Protein AF-A0A2P7NTA7-F1 (afdb_monomer)

pLDDT: mean 76.24, std 18.63, range [22.61, 98.38]

Solvent-accessible surface area (backbone atoms only — not comparable to full-atom values): 16512 Å² total; per-residue (Å²): 135,85,83,82,80,75,87,69,67,79,64,64,75,70,68,76,77,60,83,81,77,83,72,89,70,83,80,70,87,82,67,81,84,68,83,74,50,75,67,55,52,51,50,52,51,50,35,52,49,40,44,52,26,49,51,24,47,47,52,17,47,53,25,50,76,74,70,34,62,68,61,15,48,53,25,40,53,55,20,52,52,44,48,52,50,53,60,68,70,35,58,72,46,74,50,75,46,76,52,72,61,92,94,46,75,47,79,46,77,47,76,47,63,57,49,67,46,47,68,39,81,46,75,49,57,65,76,81,42,51,71,59,52,52,51,40,46,75,71,68,51,78,85,85,72,41,67,59,34,34,37,38,33,25,34,38,49,65,55,38,49,54,20,50,55,49,20,50,54,24,49,76,72,67,36,54,71,56,17,44,51,29,56,58,48,38,57,54,67,39,48,76,48,78,38,76,55,79,52,64,55,55,42,38,36,48,24,49,52,49,24,50,52,27,48,77,71,68,36,50,69,50,20,42,35,13,47,54,51,35,48,52,52,51,54,52,50,73,74,41,95,53,50,71,61,55,65,68,60,52,53,50,52,49,54,54,50,54,54,47,51,62,51,53,77,67,72,61,78,84,48,55,67,67,50,52,58,50,47,54,51,51,35,54,57,43,66,66,40,46,128

Foldseek 3Di:
DDDPPDLPLPPVLVPLQDPDDDDPPVPPDDDDPDPDDPVRVLLVVLLVLLQLLSVLLNQLLVCLVVPNLVSSLVSLVVSLVSLVVSQVSWDKDWDWDWDDDDPDIDIDIDIDTDQKHWNDFDKDAPVVCVVVVVVCVVVVNDDDAGFIWGKTKIWGSVLSNVLSVQLNVCSVVVVSVSSSVSSSCRRSRIDIDIHQDPPLLCRQLVLLVSLLVCVVVLVLVHNLRSLVSNLVSLVVVLVPPFAQDDNVLSVVVNVVSVVVSVVSVVSDNVCNPVSNVVSVVNSVSSVSGDD

InterPro domains:
  IPR021236 Uncharacterised protein family YfdX [PF10938] (54-234)

Mean predicted aligned error: 13.08 Å

Secondary structure (DSSP, 8-state):
--------TTSGGGTTTS-------TTSTTS--PPPPHHHHHHHHHHHHHHHHHHHHHHHHHHHHTT-HHHHHHHHHHHHHHHHHHHHHS-EEEEEEEEEETTEEEEEEEEEE--EEEEEEEEE-GGGGHHHHHHHHHTTPPP-----EEEEEEEEHHHHHHHHHHHHHHHHTT-HHHHHHHHHGGGGG-EEEEEE---HHHHHHHHHHHHHHHHHTT-HHHHHHHHHHHHHHHHHHHHTT-TT--HHHHHHHHHHHHHHHHHHTT--GGGHHHHHHHHHHHHHHHHT---

Radius of gyration: 23.99 Å; Cα contacts (8 Å, |Δi|>4): 325; chains: 1; bounding box: 73×50×59 Å

Organism: NCBI:txid2116706

Sequence (291 aa):
MSKSIFTYGYFLTAFFVLPSIAFATDASKNQPTKEKTPIELQREQTLQLTHKMMGHINLAQFALDIKLPDEASGYIKKAQAIQTELMTQSPELKINSSFKYGKVTYDGSQTIKERYVPVMDDILLISDYETIFKHSKEMGIKETDAGLVHINVMVDLAAVKTSLDNALQDISKKEYSQAQSALAAIFKSAIIDETEIDDPILAISGNLALAKAFLSERQYDKARFTLEYVQKRLSDAKNTSLSGVDQASVDKLSTDLDNLQAELKKEDPTLTQRISDQFDHWKKAVKGWTS

Nearest PDB structures (foldseek):
  6a09-assembly1_A  TM=6.043E-01  e=6.350E-04  Salmonella enterica subsp. enterica
  6uxt-assembly1_A  TM=5.923E-01  e=3.568E-04  Shigella flexneri 2a str. 2457T
  3dza-assembly1_C  TM=5.662E-01  e=4.324E-04  Klebsiella pneumoniae subsp. pneumoniae MGH 78578
  8ugj-assembly1_4C  TM=4.237E-01  e=1.677E+00  Sus scrofa
  1ocr-assembly1_C  TM=4.383E-01  e=3.133E+00  Bos taurus

Structure (mmCIF, N/CA/C/O backbone):
data_AF-A0A2P7NTA7-F1
#
_entry.id   AF-A0A2P7NTA7-F1
#
loop_
_atom_site.group_PDB
_atom_site.id
_atom_site.type_symbol
_atom_site.label_atom_id
_atom_site.label_alt_id
_atom_site.label_comp_id
_atom_site.label_asym_id
_atom_site.label_entity_id
_atom_site.label_seq_id
_atom_site.pdbx_PDB_ins_code
_atom_site.Cartn_x
_atom_site.Cartn_y
_atom_site.Cartn_z
_atom_site.occupancy
_atom_site.B_iso_or_equiv
_atom_site.auth_seq_id
_atom_site.auth_comp_id
_atom_site.auth_asym_id
_atom_site.auth_atom_id
_atom_site.pdbx_PDB_model_num
ATOM 1 N N . MET A 1 1 ? -11.414 -10.999 -23.700 1.00 27.52 1 MET A N 1
ATOM 2 C CA . MET A 1 1 ? -10.246 -10.835 -22.809 1.00 27.52 1 MET A CA 1
ATOM 3 C C . MET A 1 1 ? -10.755 -10.787 -21.382 1.00 27.52 1 MET A C 1
ATOM 5 O O . MET A 1 1 ? -11.491 -9.869 -21.041 1.00 27.52 1 MET A O 1
ATOM 9 N N . SER A 1 2 ? -10.510 -11.849 -20.615 1.00 22.61 2 SER A N 1
ATOM 10 C CA . SER A 1 2 ? -11.067 -12.042 -19.274 1.00 22.61 2 SER A CA 1
ATOM 11 C C . SER A 1 2 ? -10.324 -11.185 -18.253 1.00 22.61 2 SER A C 1
ATOM 13 O O . SER A 1 2 ? -9.122 -11.352 -18.071 1.00 22.61 2 SER A O 1
ATOM 15 N N . LYS A 1 3 ? -11.050 -10.294 -17.574 1.00 24.89 3 LYS A N 1
ATOM 16 C CA . LYS A 1 3 ? -10.583 -9.615 -16.364 1.00 24.89 3 LYS A CA 1
ATOM 17 C C . LYS A 1 3 ? -10.527 -10.649 -15.238 1.00 24.89 3 LYS A C 1
ATOM 19 O O . LYS A 1 3 ? -11.573 -11.086 -14.763 1.00 24.89 3 LYS A O 1
ATOM 24 N N . SER A 1 4 ? -9.333 -11.083 -14.852 1.00 27.12 4 SER A N 1
ATOM 25 C CA . SER A 1 4 ? -9.137 -11.908 -13.660 1.00 27.12 4 SER A CA 1
ATOM 26 C C . SER A 1 4 ? -9.209 -11.012 -12.427 1.00 27.12 4 SER A C 1
ATOM 28 O O . SER A 1 4 ? -8.229 -10.385 -12.044 1.00 27.12 4 SER A O 1
ATOM 30 N N . ILE A 1 5 ? -10.399 -10.932 -11.833 1.00 28.72 5 ILE A N 1
ATOM 31 C CA . ILE A 1 5 ? -10.615 -10.387 -10.492 1.00 28.72 5 ILE A CA 1
ATOM 32 C C . ILE A 1 5 ? -10.074 -11.442 -9.521 1.00 28.72 5 ILE A C 1
ATOM 34 O O . ILE A 1 5 ? -10.767 -12.410 -9.212 1.00 28.72 5 ILE A O 1
ATOM 38 N N . PHE A 1 6 ? -8.816 -11.313 -9.098 1.00 31.80 6 PHE A N 1
ATOM 39 C CA . PHE A 1 6 ? -8.301 -12.114 -7.992 1.00 31.80 6 PHE A CA 1
ATOM 40 C C . PHE A 1 6 ? -8.721 -11.456 -6.676 1.00 31.80 6 PHE A C 1
ATOM 42 O O . PHE A 1 6 ? -8.282 -10.368 -6.318 1.00 31.80 6 PHE A O 1
ATOM 49 N N . THR A 1 7 ? -9.616 -12.124 -5.955 1.00 29.30 7 THR A N 1
ATOM 50 C CA . THR A 1 7 ? -10.007 -11.810 -4.578 1.00 29.30 7 THR A CA 1
ATOM 51 C C . THR A 1 7 ? -8.813 -11.982 -3.629 1.00 29.30 7 THR A C 1
ATOM 53 O O . THR A 1 7 ? -8.620 -13.054 -3.062 1.00 29.30 7 THR A O 1
ATOM 56 N N . TYR A 1 8 ? -8.026 -10.922 -3.424 1.00 36.47 8 TYR A N 1
ATOM 57 C CA . TYR A 1 8 ? -6.912 -10.851 -2.458 1.00 36.47 8 TYR A CA 1
ATOM 58 C C . TYR A 1 8 ? -7.343 -10.364 -1.055 1.00 36.47 8 TYR A C 1
ATOM 60 O O . TYR A 1 8 ? -6.562 -9.794 -0.298 1.00 36.47 8 TYR A O 1
ATOM 68 N N . GLY A 1 9 ? -8.591 -10.625 -0.655 1.00 29.31 9 GLY A N 1
ATOM 69 C CA . GLY A 1 9 ? -9.187 -10.110 0.589 1.00 29.31 9 GLY A CA 1
ATOM 70 C C . GLY A 1 9 ? -8.683 -10.719 1.908 1.00 29.31 9 GLY A C 1
ATOM 71 O O . GLY A 1 9 ? -9.258 -10.425 2.952 1.00 29.31 9 GLY A O 1
ATOM 72 N N . TYR A 1 10 ? -7.651 -11.572 1.901 1.00 32.12 10 TYR A N 1
ATOM 73 C CA . TYR A 1 10 ? -7.169 -12.260 3.113 1.00 32.12 10 TYR A CA 1
ATOM 74 C C . TYR A 1 10 ? -5.726 -11.928 3.532 1.00 32.12 10 TYR A C 1
ATOM 76 O O . TYR A 1 10 ? -5.313 -12.340 4.612 1.00 32.12 10 TYR A O 1
ATOM 84 N N . PHE A 1 11 ? -4.960 -11.173 2.735 1.00 40.75 11 PHE A N 1
ATOM 85 C CA . PHE A 1 11 ? -3.512 -11.015 2.965 1.00 40.75 11 PHE A CA 1
ATOM 86 C C . PHE A 1 11 ? -3.089 -9.687 3.622 1.00 40.75 11 PHE A C 1
ATOM 88 O O . PHE A 1 11 ? -1.995 -9.601 4.174 1.00 40.75 11 PHE A O 1
ATOM 95 N N . LEU A 1 12 ? -3.962 -8.675 3.661 1.00 38.97 12 LEU A N 1
ATOM 96 C CA . LEU A 1 12 ? -3.643 -7.344 4.207 1.00 38.97 12 LEU A CA 1
ATOM 97 C C . LEU A 1 12 ? -3.490 -7.293 5.737 1.00 38.97 12 LEU A C 1
ATOM 99 O O . LEU A 1 12 ? -2.836 -6.391 6.258 1.00 38.97 12 LEU A O 1
ATOM 103 N N . THR A 1 13 ? -4.053 -8.251 6.481 1.00 38.78 13 THR A N 1
ATOM 104 C CA . THR A 1 13 ? -4.016 -8.226 7.956 1.00 38.78 13 THR A CA 1
ATOM 105 C C . THR A 1 13 ? -2.622 -8.458 8.542 1.00 38.78 13 THR A C 1
ATOM 107 O O . THR A 1 13 ? -2.394 -8.104 9.693 1.00 38.78 13 THR A O 1
ATOM 110 N N . ALA A 1 14 ? -1.681 -9.021 7.777 1.00 39.19 14 ALA A N 1
ATOM 111 C CA . ALA A 1 14 ? -0.326 -9.293 8.261 1.00 39.19 14 ALA A CA 1
ATOM 112 C C . ALA A 1 14 ? 0.619 -8.074 8.188 1.00 39.19 14 ALA A C 1
ATOM 114 O O . ALA A 1 14 ? 1.619 -8.044 8.901 1.00 39.19 14 ALA A O 1
ATOM 115 N N . PHE A 1 15 ? 0.312 -7.061 7.368 1.00 43.03 15 PHE A N 1
ATOM 116 C CA . PHE A 1 15 ? 1.254 -5.970 7.077 1.00 43.03 15 PHE A CA 1
ATOM 117 C C . PHE A 1 15 ? 1.257 -4.838 8.116 1.00 43.03 15 PHE A C 1
ATOM 119 O O . PHE A 1 15 ? 2.276 -4.181 8.302 1.00 43.03 15 PHE A O 1
ATOM 126 N N . PHE A 1 16 ? 0.160 -4.626 8.847 1.00 40.62 16 PHE A N 1
ATOM 127 C CA . PHE A 1 16 ? 0.040 -3.484 9.769 1.00 40.62 16 PHE A CA 1
ATOM 128 C C . PHE A 1 16 ? 0.540 -3.743 11.201 1.00 40.62 16 PHE A C 1
ATOM 130 O O . PHE A 1 16 ? 0.522 -2.824 12.017 1.00 40.62 16 PHE A O 1
ATOM 137 N N . VAL A 1 17 ? 1.018 -4.956 11.510 1.00 31.53 17 VAL A N 1
ATOM 138 C CA . VAL A 1 17 ? 1.465 -5.350 12.866 1.00 31.53 17 VAL A CA 1
ATOM 139 C C . VAL A 1 17 ? 2.999 -5.355 13.007 1.00 31.53 17 VAL A C 1
ATOM 141 O O . VAL A 1 17 ? 3.524 -5.572 14.097 1.00 31.53 17 VAL A O 1
ATOM 144 N N . LEU A 1 18 ? 3.753 -5.088 11.935 1.00 28.17 18 LEU A N 1
ATOM 145 C CA . LEU A 1 18 ? 5.217 -5.082 11.995 1.00 28.17 18 LEU A CA 1
ATOM 146 C C . LEU A 1 18 ? 5.776 -3.698 12.383 1.00 28.17 18 LEU A C 1
ATOM 148 O O . LEU A 1 18 ? 5.337 -2.678 11.848 1.00 28.17 18 LEU A O 1
ATOM 152 N N . PRO A 1 19 ? 6.761 -3.638 13.299 1.00 27.72 19 PRO A N 1
ATOM 153 C CA . PRO A 1 19 ? 7.432 -2.398 13.652 1.00 27.72 19 PRO A CA 1
ATOM 154 C C . PRO A 1 19 ? 8.295 -1.924 12.477 1.00 27.72 19 PRO A C 1
ATOM 156 O O . PRO A 1 19 ? 9.203 -2.627 12.046 1.00 27.72 19 PRO A O 1
ATOM 159 N N . SER A 1 20 ? 7.993 -0.719 11.991 1.00 30.70 20 SER A N 1
ATOM 160 C CA . SER A 1 20 ? 8.871 0.196 11.248 1.00 30.70 20 SER A CA 1
ATOM 161 C C . SER A 1 20 ? 9.952 -0.465 10.379 1.00 30.70 20 SER A C 1
ATOM 163 O O . SER A 1 20 ? 11.132 -0.445 10.734 1.00 30.70 20 SER A O 1
ATOM 165 N N . ILE A 1 21 ? 9.575 -0.990 9.212 1.00 29.73 21 ILE A N 1
ATOM 166 C CA . ILE A 1 21 ? 10.551 -1.251 8.149 1.00 29.73 21 ILE A CA 1
ATOM 167 C C . ILE A 1 21 ? 10.867 0.094 7.493 1.00 29.73 21 ILE A C 1
ATOM 169 O O . ILE A 1 21 ? 9.974 0.849 7.111 1.00 29.73 21 ILE A O 1
ATOM 173 N N . ALA A 1 22 ? 12.153 0.431 7.455 1.00 28.97 22 ALA A N 1
ATOM 174 C CA . ALA A 1 22 ? 12.653 1.659 6.865 1.00 28.97 22 ALA A CA 1
ATOM 175 C C . ALA A 1 22 ? 12.281 1.719 5.376 1.00 28.97 22 ALA A C 1
ATOM 177 O O . ALA A 1 22 ? 12.770 0.928 4.575 1.00 28.97 22 ALA A O 1
ATOM 178 N N . PHE A 1 23 ? 11.422 2.675 5.024 1.00 32.69 23 PHE A N 1
ATOM 179 C CA . PHE A 1 23 ? 11.072 2.996 3.644 1.00 32.69 23 PHE A CA 1
ATOM 180 C C . PHE A 1 23 ? 12.321 3.388 2.847 1.00 32.69 23 PHE A C 1
ATOM 182 O O . PHE A 1 23 ? 13.144 4.186 3.317 1.00 32.69 23 PHE A O 1
ATOM 189 N N . ALA A 1 24 ? 12.433 2.879 1.619 1.00 30.56 24 ALA A N 1
ATOM 190 C CA . ALA A 1 24 ? 13.460 3.252 0.652 1.00 30.56 24 ALA A CA 1
ATOM 191 C C . ALA A 1 24 ? 13.270 4.712 0.186 1.00 30.56 24 ALA A C 1
ATOM 193 O O . ALA A 1 24 ? 12.808 4.999 -0.911 1.00 30.56 24 ALA A O 1
ATOM 194 N N . THR A 1 25 ? 13.643 5.668 1.035 1.00 31.61 25 THR A N 1
ATOM 195 C CA . THR A 1 25 ? 13.474 7.116 0.809 1.00 31.61 25 THR A CA 1
ATOM 196 C C . THR A 1 25 ? 14.611 7.765 0.008 1.00 31.61 25 THR A C 1
ATOM 198 O O . THR A 1 25 ? 14.665 8.988 -0.127 1.00 31.61 25 THR A O 1
ATOM 201 N N . ASP A 1 26 ? 15.503 6.986 -0.607 1.00 29.20 26 ASP A N 1
ATOM 202 C CA . ASP A 1 26 ? 16.665 7.533 -1.327 1.00 29.20 26 ASP A CA 1
ATOM 203 C C . ASP A 1 26 ? 16.360 8.083 -2.736 1.00 29.20 26 ASP A C 1
ATOM 205 O O . ASP A 1 26 ? 17.258 8.572 -3.428 1.00 29.20 26 ASP A O 1
ATOM 209 N N . ALA A 1 27 ? 15.101 8.072 -3.184 1.00 36.00 27 ALA A N 1
ATOM 210 C CA . ALA A 1 27 ? 14.737 8.587 -4.506 1.00 36.00 27 ALA A CA 1
ATOM 211 C C . ALA A 1 27 ? 14.498 10.113 -4.564 1.00 36.00 27 ALA A C 1
ATOM 213 O O . ALA A 1 27 ? 14.597 10.685 -5.647 1.00 36.00 27 ALA A O 1
ATOM 214 N N . SER A 1 28 ? 14.242 10.799 -3.442 1.00 32.53 28 SER A N 1
ATOM 215 C CA . SER A 1 28 ? 13.644 12.151 -3.482 1.00 32.53 28 SER A CA 1
ATOM 216 C C . SER A 1 28 ? 14.599 13.337 -3.251 1.00 32.53 28 SER A C 1
ATOM 218 O O . SER A 1 28 ? 14.151 14.483 -3.278 1.00 32.53 28 SER A O 1
ATOM 220 N N . LYS A 1 29 ? 15.900 13.138 -3.002 1.00 28.81 29 LYS A N 1
ATOM 221 C CA . LYS A 1 29 ? 16.750 14.246 -2.504 1.00 28.81 29 LYS A CA 1
ATOM 222 C C . LYS A 1 29 ? 17.237 15.270 -3.542 1.00 28.81 29 LYS A C 1
ATOM 224 O O . LYS A 1 29 ? 17.748 16.297 -3.118 1.00 28.81 29 LYS A O 1
ATOM 229 N N . ASN A 1 30 ? 17.083 15.049 -4.853 1.00 32.28 30 ASN A N 1
ATOM 230 C CA . ASN A 1 30 ? 17.766 15.873 -5.873 1.00 32.28 30 ASN A CA 1
ATOM 231 C C . ASN A 1 30 ? 16.901 16.348 -7.063 1.00 32.28 30 ASN A C 1
ATOM 233 O O . ASN A 1 30 ? 17.450 16.617 -8.129 1.00 32.28 30 ASN A O 1
ATOM 237 N N . GLN A 1 31 ? 15.580 16.489 -6.920 1.00 33.88 31 GLN A N 1
ATOM 238 C CA . GLN A 1 31 ? 14.780 17.223 -7.915 1.00 33.88 31 GLN A CA 1
ATOM 239 C C . GLN A 1 31 ? 14.604 18.689 -7.487 1.00 33.88 31 GLN A C 1
ATOM 241 O O . GLN A 1 31 ? 14.367 18.939 -6.303 1.00 33.88 31 GLN A O 1
ATOM 246 N N . PRO A 1 32 ? 14.715 19.670 -8.408 1.00 35.28 32 PRO A N 1
ATOM 247 C CA . PRO A 1 32 ? 14.340 21.046 -8.107 1.00 35.28 32 PRO A CA 1
ATOM 248 C C . PRO A 1 32 ? 12.883 21.055 -7.641 1.00 35.28 32 PRO A C 1
ATOM 250 O O . PRO A 1 32 ? 12.028 20.449 -8.286 1.00 35.28 32 PRO A O 1
ATOM 253 N N . THR A 1 33 ? 12.621 21.699 -6.504 1.00 39.84 33 THR A N 1
ATOM 254 C CA . THR A 1 33 ? 11.305 21.770 -5.866 1.00 39.84 33 THR A CA 1
ATOM 255 C C . THR A 1 33 ? 10.327 22.467 -6.809 1.00 39.84 33 THR A C 1
ATOM 257 O O . THR A 1 33 ? 10.204 23.689 -6.812 1.00 39.84 33 THR A O 1
ATOM 260 N N . LYS A 1 34 ? 9.665 21.692 -7.668 1.00 49.75 34 LYS A N 1
ATOM 261 C CA . LYS A 1 34 ? 8.536 22.161 -8.464 1.00 49.75 34 LYS A CA 1
ATOM 262 C C . LYS A 1 34 ? 7.456 22.561 -7.458 1.00 49.75 34 LYS A C 1
ATOM 264 O O . LYS A 1 34 ? 7.145 21.773 -6.565 1.00 49.75 34 LYS A O 1
ATOM 269 N N . GLU A 1 35 ? 6.956 23.795 -7.533 1.00 55.84 35 GLU A N 1
ATOM 270 C CA . GLU A 1 35 ? 5.842 24.218 -6.682 1.00 55.84 35 GLU A CA 1
ATOM 271 C C . GLU A 1 35 ? 4.681 23.243 -6.887 1.00 55.84 35 GLU A C 1
ATOM 273 O O . GLU A 1 35 ? 4.213 23.053 -8.012 1.00 55.84 35 GLU A O 1
ATOM 278 N N . LYS A 1 36 ? 4.273 22.578 -5.802 1.00 69.00 36 LYS A N 1
ATOM 279 C CA . LYS A 1 36 ? 3.203 21.584 -5.844 1.00 69.00 36 LYS A CA 1
ATOM 280 C C . LYS A 1 36 ? 1.886 22.273 -6.152 1.00 69.00 36 LYS A C 1
ATOM 282 O O . LYS A 1 36 ? 1.582 23.338 -5.608 1.00 69.00 36 LYS A O 1
ATOM 287 N N . THR A 1 37 ? 1.083 21.652 -7.000 1.00 75.00 37 THR A N 1
ATOM 288 C CA . THR A 1 37 ? -0.260 22.150 -7.289 1.00 75.00 37 THR A CA 1
ATOM 289 C C . THR A 1 37 ? -1.152 22.038 -6.043 1.00 75.00 37 THR A C 1
ATOM 291 O O . THR A 1 37 ? -0.917 21.188 -5.180 1.00 75.00 37 THR A O 1
ATOM 294 N N . PRO A 1 38 ? -2.227 22.840 -5.931 1.00 71.56 38 PRO A N 1
ATOM 295 C CA . PRO A 1 38 ? -3.190 22.706 -4.834 1.00 71.56 38 PRO A CA 1
ATOM 296 C C . PRO A 1 38 ? -3.774 21.290 -4.693 1.00 71.56 38 PRO A C 1
ATOM 298 O O . PRO A 1 38 ? -4.046 20.844 -3.582 1.00 71.56 38 PRO A O 1
ATOM 301 N N . ILE A 1 39 ? -3.920 20.570 -5.810 1.00 70.06 39 ILE A N 1
ATOM 302 C CA . ILE A 1 39 ? -4.420 19.190 -5.846 1.00 70.06 39 ILE A CA 1
ATOM 303 C C . ILE A 1 39 ? -3.392 18.221 -5.244 1.00 70.06 39 ILE A C 1
ATOM 305 O O . ILE A 1 39 ? -3.757 17.347 -4.460 1.00 70.06 39 ILE A O 1
ATOM 309 N N . GLU A 1 40 ? -2.107 18.390 -5.563 1.00 71.12 40 GLU A N 1
ATOM 310 C CA . GLU A 1 40 ? -1.018 17.594 -4.977 1.00 71.12 40 GLU A CA 1
ATOM 311 C C . GLU A 1 40 ? -0.899 17.840 -3.469 1.00 71.12 40 GLU A C 1
ATOM 313 O O . GLU A 1 40 ? -0.794 16.889 -2.697 1.00 71.12 40 GLU A O 1
ATOM 318 N N . LEU A 1 41 ? -1.010 19.097 -3.028 1.00 75.88 41 LEU A N 1
ATOM 319 C CA . LEU A 1 41 ? -1.008 19.445 -1.603 1.00 75.88 41 LEU A CA 1
ATOM 320 C C . LEU A 1 41 ? -2.189 18.815 -0.854 1.00 75.88 41 LEU A C 1
ATOM 322 O O . LEU A 1 41 ? -2.009 18.276 0.238 1.00 75.88 41 LEU A O 1
ATOM 326 N N . GLN A 1 42 ? -3.388 18.839 -1.440 1.00 76.44 42 GLN A N 1
ATOM 327 C CA . GLN A 1 42 ? -4.568 18.202 -0.853 1.00 76.44 42 GLN A CA 1
ATOM 328 C C . GLN A 1 42 ? -4.416 16.674 -0.777 1.00 76.44 42 GLN A C 1
ATOM 330 O O . GLN A 1 42 ? -4.812 16.063 0.221 1.00 76.44 42 GLN A O 1
ATOM 335 N N . ARG A 1 43 ? -3.817 16.046 -1.798 1.00 78.38 43 ARG A N 1
ATOM 336 C CA . ARG A 1 43 ? -3.519 14.606 -1.789 1.00 78.38 43 ARG A CA 1
ATOM 337 C C . ARG A 1 43 ? -2.543 14.252 -0.666 1.00 78.38 43 ARG A C 1
ATOM 339 O O . ARG A 1 43 ? -2.811 13.322 0.089 1.00 78.38 43 ARG A O 1
ATOM 346 N N . GLU A 1 44 ? -1.460 15.010 -0.510 1.00 80.62 44 GLU A N 1
ATOM 347 C CA . GLU A 1 44 ? -0.472 14.784 0.555 1.00 80.62 44 GLU A CA 1
ATOM 348 C C . GLU A 1 44 ? -1.073 14.946 1.950 1.00 80.62 44 GLU A C 1
ATOM 350 O O . GLU A 1 44 ? -0.829 14.121 2.830 1.00 80.62 44 GLU A O 1
ATOM 355 N N . GLN A 1 45 ? -1.909 15.966 2.143 1.00 85.44 45 GLN A N 1
ATOM 356 C CA . GLN A 1 45 ? -2.639 16.164 3.396 1.00 85.44 45 GLN A CA 1
ATOM 357 C C . GLN A 1 45 ? -3.578 14.990 3.694 1.00 85.44 45 GLN A C 1
ATOM 359 O O . GLN A 1 45 ? -3.599 14.486 4.818 1.00 85.44 45 GLN A O 1
ATOM 364 N N . THR A 1 46 ? -4.311 14.516 2.683 1.00 87.06 46 THR A N 1
ATOM 365 C CA . THR A 1 46 ? -5.208 13.357 2.805 1.00 87.06 46 THR A CA 1
ATOM 366 C C . THR A 1 46 ? -4.431 12.101 3.194 1.00 87.06 46 THR A C 1
ATOM 368 O O . THR A 1 46 ? -4.833 11.389 4.118 1.00 87.06 46 THR A O 1
ATOM 371 N N . LEU A 1 47 ? -3.293 11.848 2.542 1.00 86.50 47 LEU A N 1
ATOM 372 C CA . LEU A 1 47 ? -2.425 10.709 2.840 1.00 86.50 47 LEU A CA 1
ATOM 373 C C . LEU A 1 47 ? -1.865 10.798 4.267 1.00 86.50 47 LEU A C 1
ATOM 375 O O . LEU A 1 47 ? -1.965 9.844 5.034 1.00 86.50 47 LEU A O 1
ATOM 379 N N . GLN A 1 48 ? -1.365 11.969 4.669 1.00 87.94 48 GLN A N 1
ATOM 380 C CA . GLN A 1 48 ? -0.823 12.196 6.010 1.00 87.94 48 GLN A CA 1
ATOM 381 C C . GLN A 1 48 ? -1.876 11.982 7.108 1.00 87.94 48 GLN A C 1
ATOM 383 O O . GLN A 1 48 ? -1.598 11.347 8.131 1.00 87.94 48 GLN A O 1
ATOM 388 N N . LEU A 1 49 ? -3.089 12.508 6.918 1.00 91.19 49 LEU A N 1
ATOM 389 C CA . LEU A 1 49 ? -4.201 12.295 7.845 1.00 91.19 49 LEU A CA 1
ATOM 390 C C . LEU A 1 49 ? -4.585 10.814 7.903 1.00 91.19 49 LEU A C 1
ATOM 392 O O . LEU A 1 49 ? -4.746 10.268 8.996 1.00 91.19 49 LEU A O 1
ATOM 396 N N . THR A 1 50 ? -4.648 10.142 6.755 1.00 91.62 50 THR A N 1
ATOM 397 C CA . THR A 1 50 ? -4.952 8.707 6.687 1.00 91.62 50 THR A CA 1
ATOM 398 C C . THR A 1 50 ? -3.893 7.877 7.416 1.00 91.62 50 THR A C 1
ATOM 400 O O . THR A 1 50 ? -4.241 7.026 8.235 1.00 91.62 50 THR A O 1
ATOM 403 N N . HIS A 1 51 ? -2.602 8.176 7.242 1.00 89.38 51 HIS A N 1
ATOM 404 C CA . HIS A 1 51 ? -1.512 7.539 7.996 1.00 89.38 51 HIS A CA 1
ATOM 405 C C . HIS A 1 51 ? -1.635 7.759 9.498 1.00 89.38 51 HIS A C 1
ATOM 407 O O . HIS A 1 51 ? -1.474 6.823 10.279 1.00 89.38 51 HIS A O 1
ATOM 413 N N . LYS A 1 52 ? -1.965 8.980 9.927 1.00 92.50 52 LYS A N 1
ATOM 414 C CA . LYS A 1 52 ? -2.161 9.291 11.348 1.00 92.50 52 LYS A CA 1
ATOM 415 C C . LYS A 1 52 ? -3.357 8.538 11.939 1.00 92.50 52 LYS A C 1
ATOM 417 O O . LYS A 1 52 ? -3.272 8.048 13.067 1.00 92.50 52 LYS A O 1
ATOM 422 N N . MET A 1 53 ? -4.447 8.415 11.183 1.00 95.56 53 MET A N 1
ATOM 423 C CA . MET A 1 53 ? -5.605 7.601 11.555 1.00 95.56 53 MET A CA 1
ATOM 424 C C . MET A 1 53 ? -5.206 6.133 11.746 1.00 95.56 53 MET A C 1
ATOM 426 O O . MET A 1 53 ? -5.506 5.561 12.794 1.00 95.56 53 MET A O 1
ATOM 430 N N . MET A 1 54 ? -4.468 5.555 10.792 1.00 92.50 54 MET A N 1
ATOM 431 C CA . MET A 1 54 ? -3.967 4.178 10.894 1.00 92.50 54 MET A CA 1
ATOM 432 C C . MET A 1 54 ? -2.996 3.992 12.058 1.00 92.50 54 MET A C 1
ATOM 434 O O . MET A 1 54 ? -3.100 3.015 12.794 1.00 92.50 54 MET A O 1
ATOM 438 N N . GLY A 1 55 ? -2.118 4.963 12.309 1.00 89.25 55 GLY A N 1
ATOM 439 C CA . GLY A 1 55 ? -1.241 4.953 13.477 1.00 89.25 55 GLY A CA 1
ATOM 440 C C . GLY A 1 55 ? -2.023 4.877 14.792 1.00 89.25 55 GLY A C 1
ATOM 441 O O . GLY A 1 55 ? -1.665 4.110 15.683 1.00 89.25 55 GLY A O 1
ATOM 442 N N . HIS A 1 56 ? -3.130 5.614 14.919 1.00 95.50 56 HIS A N 1
ATOM 443 C CA . HIS A 1 56 ? -4.002 5.513 16.092 1.00 95.50 56 HIS A CA 1
ATOM 444 C C . HIS A 1 56 ? -4.746 4.174 16.179 1.00 95.50 56 HIS A C 1
ATOM 446 O O . HIS A 1 56 ? -4.881 3.645 17.280 1.00 95.50 56 HIS A O 1
ATOM 452 N N . ILE A 1 57 ? -5.176 3.597 15.056 1.00 94.69 57 ILE A N 1
ATOM 453 C CA . ILE A 1 57 ? -5.778 2.253 15.023 1.00 94.69 57 ILE A CA 1
ATOM 454 C C . ILE A 1 57 ? -4.780 1.200 15.520 1.00 94.69 57 ILE A C 1
ATOM 456 O O . ILE A 1 57 ? -5.111 0.422 16.414 1.00 94.69 57 ILE A O 1
ATOM 460 N N . ASN A 1 58 ? -3.543 1.231 15.022 1.00 92.19 58 ASN A N 1
ATOM 461 C CA . ASN A 1 58 ? -2.490 0.302 15.435 1.00 92.19 58 ASN A CA 1
ATOM 462 C C . ASN A 1 58 ? -2.136 0.465 16.921 1.00 92.19 58 ASN A C 1
ATOM 464 O O . ASN A 1 58 ? -2.000 -0.522 17.641 1.00 92.19 58 ASN A O 1
ATOM 468 N N . LEU A 1 59 ? -2.047 1.705 17.418 1.00 93.19 59 LEU A N 1
ATOM 469 C CA . LEU A 1 59 ? -1.833 1.966 18.847 1.00 93.19 59 LEU A CA 1
ATOM 470 C C . LEU A 1 59 ? -2.992 1.454 19.713 1.00 93.19 59 LEU A C 1
ATOM 472 O O . LEU A 1 59 ? -2.752 0.978 20.821 1.00 93.19 59 LEU A O 1
ATOM 476 N N . ALA A 1 60 ? -4.233 1.519 19.222 1.00 95.50 60 ALA A N 1
ATOM 477 C CA . ALA A 1 60 ? -5.377 0.938 19.915 1.00 95.50 60 ALA A CA 1
ATOM 478 C C . ALA A 1 60 ? -5.301 -0.594 19.968 1.00 95.50 60 ALA A C 1
ATOM 480 O O . ALA A 1 60 ? -5.529 -1.169 21.030 1.00 95.50 60 ALA A O 1
ATOM 481 N N . GLN A 1 61 ? -4.945 -1.250 18.859 1.00 93.38 61 GLN A N 1
ATOM 482 C CA . GLN A 1 61 ? -4.740 -2.704 18.820 1.00 93.38 61 GLN A CA 1
ATOM 483 C C . GLN A 1 61 ? -3.650 -3.139 19.803 1.00 93.38 61 GLN A C 1
ATOM 485 O O . GLN A 1 61 ? -3.899 -4.009 20.638 1.00 93.38 61 GLN A O 1
ATOM 490 N N . PHE A 1 62 ? -2.499 -2.460 19.779 1.00 91.75 62 PHE A N 1
ATOM 491 C CA . PHE A 1 62 ? -1.401 -2.714 20.708 1.00 91.75 62 PHE A CA 1
ATOM 492 C C . PHE A 1 62 ? -1.825 -2.523 22.169 1.00 91.75 62 PHE A C 1
ATOM 494 O O . PHE A 1 62 ? -1.549 -3.375 23.008 1.00 91.75 62 PHE A O 1
ATOM 501 N N . ALA A 1 63 ? -2.538 -1.436 22.485 1.00 94.06 63 ALA A N 1
ATOM 502 C CA . ALA A 1 63 ? -3.049 -1.195 23.832 1.00 94.06 63 ALA A CA 1
ATOM 503 C C . ALA A 1 63 ? -3.993 -2.320 24.300 1.00 94.06 63 ALA A C 1
ATOM 505 O O . ALA A 1 63 ? -3.904 -2.750 25.450 1.00 94.06 63 ALA A O 1
ATOM 506 N N . LEU A 1 64 ? -4.846 -2.853 23.416 1.00 93.56 64 LEU A N 1
ATOM 507 C CA . LEU A 1 64 ? -5.687 -4.015 23.729 1.00 93.56 64 LEU A CA 1
ATOM 508 C C . LEU A 1 64 ? -4.860 -5.281 23.997 1.00 93.56 64 LEU A C 1
ATOM 510 O O . LEU A 1 64 ? -5.171 -5.993 24.954 1.00 93.56 64 LEU A O 1
ATOM 514 N N . ASP A 1 65 ? -3.789 -5.526 23.233 1.00 92.56 65 ASP A N 1
ATOM 515 C CA . ASP A 1 65 ? -2.893 -6.678 23.440 1.00 92.56 65 ASP A CA 1
ATOM 516 C C . ASP A 1 65 ? -2.243 -6.659 24.829 1.00 92.56 65 ASP A C 1
ATOM 518 O O . ASP A 1 65 ? -2.155 -7.687 25.506 1.00 92.56 65 ASP A O 1
ATOM 522 N N . ILE A 1 66 ? -1.846 -5.472 25.297 1.00 94.88 66 ILE A N 1
ATOM 523 C CA . ILE A 1 66 ? -1.256 -5.281 26.630 1.00 94.88 66 ILE A CA 1
ATOM 524 C C . ILE A 1 66 ? -2.291 -4.960 27.721 1.00 94.88 66 ILE A C 1
ATOM 526 O O . ILE A 1 66 ? -1.918 -4.582 28.831 1.00 94.88 66 ILE A O 1
ATOM 530 N N . LYS A 1 67 ? -3.586 -5.176 27.441 1.00 95.06 67 LYS A N 1
ATOM 531 C CA . LYS A 1 67 ? -4.712 -5.048 28.388 1.00 95.06 67 LYS A CA 1
ATOM 532 C C . LYS A 1 67 ? -4.891 -3.639 28.973 1.00 95.06 67 LYS A C 1
ATOM 534 O O . LYS A 1 67 ? -5.227 -3.495 30.148 1.00 95.06 67 LYS A O 1
ATOM 539 N N . LEU A 1 68 ? -4.726 -2.619 28.135 1.00 97.25 68 LEU A N 1
ATOM 540 C CA . LEU A 1 68 ? -4.944 -1.198 28.426 1.00 97.25 68 LEU A CA 1
ATOM 541 C C . LEU A 1 68 ? -6.189 -0.66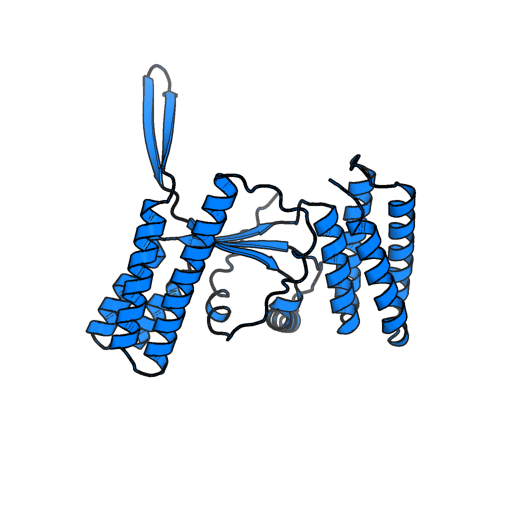3 27.674 1.00 97.25 68 LEU A C 1
ATOM 543 O O . LEU A 1 68 ? -6.065 0.001 26.640 1.00 97.25 68 LEU A O 1
ATOM 547 N N . PRO A 1 69 ? -7.418 -1.000 28.122 1.00 95.81 69 PRO A N 1
ATOM 548 C CA . PRO A 1 69 ? -8.651 -0.711 27.379 1.00 95.81 69 PRO A CA 1
ATOM 549 C C . PRO A 1 69 ? -9.042 0.776 27.355 1.00 95.81 69 PRO A C 1
ATOM 551 O O . PRO A 1 69 ? -9.686 1.226 26.400 1.00 95.81 69 PRO A O 1
ATOM 554 N N . ASP A 1 70 ? -8.652 1.548 28.370 1.00 97.06 70 ASP A N 1
ATOM 555 C CA . ASP A 1 70 ? -8.938 2.985 28.433 1.00 97.06 70 ASP A CA 1
ATOM 556 C C . ASP A 1 70 ? -8.062 3.749 27.432 1.00 97.06 70 ASP A C 1
ATOM 558 O O . ASP A 1 70 ? -8.551 4.587 26.665 1.00 97.06 70 ASP A O 1
ATOM 562 N N . GLU A 1 71 ? -6.780 3.392 27.356 1.00 97.75 71 GLU A N 1
ATOM 563 C CA . GLU A 1 71 ? -5.831 3.884 26.363 1.00 97.75 71 GLU A CA 1
ATOM 564 C C . GLU A 1 71 ? -6.271 3.495 24.949 1.00 97.75 71 GLU A C 1
ATOM 566 O O . GLU A 1 71 ? -6.295 4.352 24.060 1.00 97.75 71 GLU A O 1
ATOM 571 N N . ALA A 1 72 ? -6.690 2.239 24.748 1.00 97.69 72 ALA A N 1
ATOM 572 C CA . ALA A 1 72 ? -7.235 1.776 23.474 1.00 97.69 72 ALA A CA 1
ATOM 573 C C . ALA A 1 72 ? -8.440 2.621 23.038 1.00 97.69 72 ALA A C 1
ATOM 575 O O . ALA A 1 72 ? -8.468 3.141 21.921 1.00 97.69 72 ALA A O 1
ATOM 576 N N . SER A 1 73 ? -9.395 2.848 23.944 1.00 98.00 73 SER A N 1
ATOM 577 C CA . SER A 1 73 ? -10.555 3.711 23.691 1.00 98.00 73 SER A CA 1
ATOM 578 C C . SER A 1 73 ? -10.147 5.145 23.344 1.00 98.00 73 SER A C 1
ATOM 580 O O . SER A 1 73 ? -10.740 5.770 22.461 1.00 98.00 73 SER A O 1
ATOM 582 N N . GLY A 1 74 ? -9.126 5.680 24.018 1.00 97.81 74 GLY A N 1
ATOM 583 C CA . GLY A 1 74 ? -8.567 7.001 23.738 1.00 97.81 74 GLY A CA 1
ATOM 584 C C . GLY A 1 74 ? -7.983 7.113 22.328 1.00 97.81 74 GLY A C 1
ATOM 585 O O . GLY A 1 74 ? -8.231 8.105 21.637 1.00 97.81 74 GLY A O 1
ATOM 586 N N . TYR A 1 75 ? -7.248 6.099 21.870 1.00 97.69 75 TYR A N 1
ATOM 587 C CA . TYR A 1 75 ? -6.713 6.061 20.508 1.00 97.69 75 TYR A CA 1
ATOM 588 C C . TYR A 1 75 ? -7.806 5.870 19.450 1.00 97.69 75 TYR A C 1
ATOM 590 O O . TYR A 1 75 ? -7.786 6.583 18.445 1.00 97.69 75 TYR A O 1
ATOM 598 N N . ILE A 1 76 ? -8.809 5.020 19.698 1.00 98.25 76 ILE A N 1
ATOM 599 C CA . ILE A 1 76 ? -9.948 4.847 18.780 1.00 98.25 76 ILE A CA 1
ATOM 600 C C . ILE A 1 76 ? -10.691 6.172 18.573 1.00 98.25 76 ILE A C 1
ATOM 602 O O . ILE A 1 76 ? -10.977 6.544 17.437 1.00 98.25 76 ILE A O 1
ATOM 606 N N . LYS A 1 77 ? -10.927 6.947 19.638 1.00 98.38 77 LYS A N 1
ATOM 607 C CA . LYS A 1 77 ? -11.566 8.272 19.530 1.00 98.38 77 LYS A CA 1
ATOM 608 C C . LYS A 1 77 ? -10.746 9.261 18.698 1.00 98.38 77 LYS A C 1
ATOM 610 O O . LYS A 1 77 ? -11.313 10.034 17.929 1.00 98.38 77 LYS A O 1
ATOM 615 N N . LYS A 1 78 ? -9.412 9.232 18.812 1.00 98.00 78 LYS A N 1
ATOM 616 C CA . LYS A 1 78 ? -8.527 10.046 17.958 1.00 98.00 78 LYS A CA 1
ATOM 617 C C . LYS A 1 78 ? -8.630 9.624 16.491 1.00 98.00 78 LYS A C 1
ATOM 619 O O . LYS A 1 78 ? -8.704 10.490 15.625 1.00 98.00 78 LYS A O 1
ATOM 624 N N . ALA A 1 79 ? -8.688 8.320 16.215 1.00 97.19 79 ALA A N 1
ATOM 625 C CA . ALA A 1 79 ? -8.911 7.809 14.864 1.00 97.19 79 ALA A CA 1
ATOM 626 C C . ALA A 1 79 ? -10.288 8.226 14.311 1.00 97.19 79 ALA A C 1
ATOM 628 O O . ALA A 1 79 ? -10.361 8.690 13.179 1.00 97.19 79 ALA A O 1
ATOM 629 N N . GLN A 1 80 ? -11.360 8.156 15.112 1.00 98.06 80 GLN A N 1
ATOM 630 C CA . GLN A 1 80 ? -12.705 8.605 14.714 1.00 98.06 80 GLN A CA 1
ATOM 631 C C . GLN A 1 80 ? -12.747 10.098 14.359 1.00 98.06 80 GLN A C 1
ATOM 633 O O . GLN A 1 80 ? -13.421 10.483 13.402 1.00 98.06 80 GLN A O 1
ATOM 638 N N . ALA A 1 81 ? -12.027 10.940 15.108 1.00 97.62 81 ALA A N 1
ATOM 639 C CA . ALA A 1 81 ? -11.945 12.369 14.816 1.00 97.62 81 ALA A CA 1
ATOM 640 C C . ALA A 1 81 ? -11.315 12.623 13.437 1.00 97.62 81 ALA A C 1
ATOM 642 O O . ALA A 1 81 ? -11.885 13.355 12.630 1.00 97.62 81 ALA A O 1
ATOM 643 N N . ILE A 1 82 ? -10.198 11.952 13.136 1.00 96.69 82 ILE A N 1
ATOM 644 C CA . ILE A 1 82 ? -9.532 12.060 11.830 1.00 96.69 82 ILE A CA 1
ATOM 645 C C . ILE A 1 82 ? -10.401 11.461 10.717 1.00 96.69 82 ILE A C 1
ATOM 647 O O . ILE A 1 82 ? -10.534 12.060 9.657 1.00 96.69 82 ILE A O 1
ATOM 651 N N . GLN A 1 83 ? -11.048 10.318 10.956 1.00 95.75 83 GLN A N 1
ATOM 652 C CA . GLN A 1 83 ? -11.990 9.710 10.011 1.00 95.75 83 GLN A CA 1
ATOM 653 C C . GLN A 1 83 ? -13.117 10.689 9.640 1.00 95.75 83 GLN A C 1
ATOM 655 O O . GLN A 1 83 ? -13.476 10.810 8.469 1.00 95.75 83 GLN A O 1
ATOM 660 N N . THR A 1 84 ? -13.651 11.416 10.625 1.00 94.81 84 THR A N 1
ATOM 661 C CA . THR A 1 84 ? -14.707 12.418 10.415 1.00 94.81 84 THR A CA 1
ATOM 662 C C . THR A 1 84 ? -14.189 13.617 9.620 1.00 94.81 84 THR A C 1
ATOM 664 O O . THR A 1 84 ? -14.881 14.120 8.732 1.00 94.81 84 THR A O 1
ATOM 667 N N . GLU A 1 85 ? -12.966 14.062 9.910 1.00 94.25 85 GLU A N 1
ATOM 668 C CA . GLU A 1 85 ? -12.287 15.126 9.169 1.00 94.25 85 GLU A CA 1
ATOM 669 C C . GLU A 1 85 ? -12.083 14.736 7.696 1.00 94.25 85 GLU A C 1
ATOM 671 O O . GLU A 1 85 ? -12.527 15.461 6.805 1.00 94.25 85 GLU A O 1
ATOM 676 N N . LEU A 1 86 ? -11.531 13.547 7.440 1.00 91.94 86 LEU A N 1
ATOM 677 C CA . LEU A 1 86 ? -11.344 12.990 6.096 1.00 91.94 86 LEU A CA 1
ATOM 678 C C . LEU A 1 86 ? -12.675 12.872 5.336 1.00 91.94 86 LEU A C 1
ATOM 680 O O . LEU A 1 86 ? -12.773 13.289 4.181 1.00 91.94 86 LEU A O 1
ATOM 684 N N . MET A 1 87 ? -13.737 12.390 5.992 1.00 90.12 87 MET A N 1
ATOM 685 C CA . MET A 1 87 ? -15.079 12.342 5.394 1.00 90.12 87 MET A CA 1
ATOM 686 C C . MET A 1 87 ? -15.635 13.727 5.072 1.00 90.12 87 MET A C 1
ATOM 688 O O . MET A 1 87 ? -16.397 13.878 4.121 1.00 90.12 87 MET A O 1
ATOM 692 N N . THR A 1 88 ? -15.303 14.747 5.858 1.00 87.94 88 THR A N 1
ATOM 693 C CA . THR A 1 88 ? -15.775 16.116 5.611 1.00 87.94 88 THR A CA 1
ATOM 694 C C . THR A 1 88 ? -15.052 16.736 4.419 1.00 87.94 88 THR A C 1
ATOM 696 O O . THR A 1 88 ? -15.682 17.417 3.615 1.00 87.94 88 THR A O 1
ATOM 699 N N . GLN A 1 89 ? -13.756 16.453 4.281 1.00 85.12 89 GLN A N 1
ATOM 700 C CA . GLN A 1 89 ? -12.907 16.940 3.190 1.00 85.12 89 GLN A CA 1
ATOM 701 C C . GLN A 1 89 ? -13.107 16.174 1.872 1.00 85.12 89 GLN A C 1
ATOM 703 O O . GLN A 1 89 ? -12.664 16.638 0.821 1.00 85.12 89 GLN A O 1
ATOM 708 N N . SER A 1 90 ? -13.766 15.013 1.915 1.00 79.81 90 SER A N 1
ATOM 709 C CA . SER A 1 90 ? -13.970 14.169 0.737 1.00 79.81 90 SER A CA 1
ATOM 710 C C . SER A 1 90 ? -14.867 14.853 -0.307 1.00 79.81 90 SER A C 1
ATOM 712 O O . SER A 1 90 ? -15.957 15.322 0.047 1.00 79.81 90 SER A O 1
ATOM 714 N N . PRO A 1 91 ? -14.450 14.896 -1.588 1.00 74.81 91 PRO A N 1
ATOM 715 C CA . PRO A 1 91 ? -15.190 15.586 -2.636 1.00 74.81 91 PRO A CA 1
ATOM 716 C C . PRO A 1 91 ? -16.562 14.952 -2.892 1.00 74.81 91 PRO A C 1
ATOM 718 O O . PRO A 1 91 ? -16.747 13.734 -2.835 1.00 74.81 91 PRO A O 1
ATOM 721 N N . GLU A 1 92 ? -17.531 15.809 -3.209 1.00 77.06 92 GLU A N 1
ATOM 722 C CA . GLU A 1 92 ? -18.884 15.419 -3.599 1.00 77.06 92 GLU A CA 1
ATOM 723 C C . GLU A 1 92 ? -19.085 15.684 -5.095 1.00 77.06 92 GLU A C 1
ATOM 725 O O . GLU A 1 92 ? -19.047 16.820 -5.568 1.00 77.06 92 GLU A O 1
ATOM 730 N N . LEU A 1 93 ? -19.306 14.615 -5.853 1.00 73.31 93 LEU A N 1
ATOM 731 C CA . LEU A 1 93 ? -19.567 14.633 -7.284 1.00 73.31 93 LEU A CA 1
ATOM 732 C C . LEU A 1 93 ? -21.071 14.587 -7.529 1.00 73.31 93 LEU A C 1
ATOM 734 O O . LEU A 1 93 ? -21.725 13.574 -7.284 1.00 73.31 93 LEU A O 1
ATOM 738 N N . LYS A 1 94 ? -21.630 15.674 -8.059 1.00 77.62 94 LYS A N 1
ATOM 739 C CA . LYS A 1 94 ? -23.022 15.709 -8.511 1.00 77.62 94 LYS A CA 1
ATOM 740 C C . LYS A 1 94 ? -23.100 15.300 -9.980 1.00 77.62 94 LYS A C 1
ATOM 742 O O . LYS A 1 94 ? -22.725 16.066 -10.864 1.00 77.62 94 LYS A O 1
ATOM 747 N N . ILE A 1 95 ? -23.599 14.098 -10.242 1.00 76.69 95 ILE A N 1
ATOM 748 C CA . ILE A 1 95 ? -23.849 13.591 -11.590 1.00 76.69 95 ILE A CA 1
ATOM 749 C C . ILE A 1 95 ? -25.302 13.881 -11.948 1.00 76.69 95 ILE A C 1
ATOM 751 O O . ILE A 1 95 ? -26.222 13.291 -11.382 1.00 76.69 95 ILE A O 1
ATOM 755 N N . ASN A 1 96 ? -25.497 14.775 -12.915 1.00 85.00 96 ASN A N 1
ATOM 756 C CA . ASN A 1 96 ? -26.793 14.986 -13.544 1.00 85.00 96 ASN A CA 1
ATOM 757 C C . ASN A 1 96 ? -26.874 14.088 -14.781 1.00 85.00 96 ASN A C 1
ATOM 759 O O . ASN A 1 96 ? -26.037 14.189 -15.678 1.00 85.00 96 ASN A O 1
ATOM 763 N N . SER A 1 97 ? -27.863 13.210 -14.828 1.00 83.25 97 SER A N 1
ATOM 764 C CA . SER A 1 97 ? -28.159 12.357 -15.971 1.00 83.25 97 SER A CA 1
ATOM 765 C C . SER A 1 97 ? -29.503 12.755 -16.566 1.00 83.25 97 SER A C 1
ATOM 767 O O . SER A 1 97 ? -30.464 13.020 -15.855 1.00 83.25 97 SER A O 1
ATOM 769 N N . SER A 1 98 ? -29.576 12.797 -17.890 1.00 83.12 98 SER A N 1
ATOM 770 C CA . SER A 1 98 ? -30.836 12.922 -18.614 1.00 83.12 98 SER A CA 1
ATOM 771 C C . SER A 1 98 ? -30.847 11.845 -19.679 1.00 83.12 98 SER A C 1
ATOM 773 O O . SER A 1 98 ? -29.915 11.763 -20.484 1.00 83.12 98 SER A O 1
ATOM 775 N N . PHE A 1 99 ? -31.851 10.975 -19.667 1.00 79.50 99 PHE A N 1
ATOM 776 C CA . PHE A 1 99 ? -32.007 9.984 -20.723 1.00 79.50 99 PHE A CA 1
ATOM 777 C C . PHE A 1 99 ? -33.449 9.925 -21.203 1.00 79.50 99 PHE A C 1
ATOM 779 O O . PHE A 1 99 ? -34.408 10.074 -20.446 1.00 79.50 99 PHE A O 1
ATOM 786 N N . LYS A 1 100 ? -33.602 9.715 -22.508 1.00 82.94 100 LYS A N 1
ATOM 787 C CA . LYS A 1 100 ? -34.898 9.679 -23.173 1.00 82.94 100 LYS A CA 1
ATOM 788 C C . LYS A 1 100 ? -35.236 8.248 -23.556 1.00 82.94 100 LYS A C 1
ATOM 790 O O . LYS A 1 100 ? -34.455 7.593 -24.242 1.00 82.94 100 LYS A O 1
ATOM 795 N N . TYR A 1 101 ? -36.418 7.788 -23.164 1.00 68.06 101 TYR A N 1
ATOM 796 C CA . TYR A 1 101 ? -36.967 6.509 -23.601 1.00 68.06 101 TYR A CA 1
ATOM 797 C C . TYR A 1 101 ? -38.324 6.744 -24.272 1.00 68.06 101 TYR A C 1
ATOM 799 O O . TYR A 1 101 ? -39.290 7.205 -23.659 1.00 68.06 101 TYR A O 1
ATOM 807 N N . GLY A 1 102 ? -38.383 6.500 -25.584 1.00 86.88 102 GLY A N 1
ATOM 808 C CA . GLY A 1 102 ? -39.535 6.864 -26.410 1.00 86.88 102 GLY A CA 1
ATOM 809 C C . GLY A 1 102 ? -39.764 8.382 -26.449 1.00 86.88 102 GLY A C 1
ATOM 810 O O . GLY A 1 102 ? -38.908 9.142 -26.907 1.00 86.88 102 GLY A O 1
ATOM 811 N N . LYS A 1 103 ? -40.938 8.835 -25.988 1.00 84.38 103 LYS A N 1
ATOM 812 C CA . LYS A 1 103 ? -41.308 10.264 -25.904 1.00 84.38 103 LYS A CA 1
ATOM 813 C C . LYS A 1 103 ? -41.107 10.873 -24.511 1.00 84.38 103 LYS A C 1
ATOM 815 O O . LYS A 1 103 ? -41.389 12.054 -24.340 1.00 84.38 103 LYS A O 1
ATOM 820 N N . VAL A 1 104 ? -40.638 10.090 -23.542 1.00 51.06 104 VAL A N 1
ATOM 821 C CA . VAL A 1 104 ? -40.476 10.516 -22.148 1.00 51.06 104 VAL A CA 1
ATOM 822 C C . VAL A 1 104 ? -38.998 10.773 -21.868 1.00 51.06 104 VAL A C 1
ATOM 824 O O . VAL A 1 104 ? -38.148 9.957 -22.229 1.00 51.06 104 VAL A O 1
ATOM 827 N N . THR A 1 105 ? -38.700 11.912 -21.246 1.00 80.50 105 THR A N 1
ATOM 828 C CA . THR A 1 105 ? -37.367 12.258 -20.740 1.00 80.50 105 THR A CA 1
ATOM 829 C C . THR A 1 105 ? -37.345 12.032 -19.236 1.00 80.50 105 THR A C 1
ATOM 831 O O . THR A 1 105 ? -38.263 12.458 -18.535 1.00 80.50 105 THR A O 1
ATOM 834 N N . TYR A 1 106 ? -36.305 11.360 -18.760 1.00 80.06 106 TYR A N 1
ATOM 835 C CA . TYR A 1 106 ? -36.022 11.155 -17.350 1.00 80.06 106 TYR A CA 1
ATOM 836 C C . TYR A 1 106 ? -34.795 11.980 -16.990 1.00 80.06 106 TYR A C 1
ATOM 838 O O . TYR A 1 106 ? -33.716 11.725 -17.524 1.00 80.06 106 TYR A O 1
ATOM 846 N N . ASP A 1 107 ? -34.963 12.936 -16.081 1.00 84.94 107 ASP A N 1
ATOM 847 C CA . ASP A 1 107 ? -33.866 13.694 -15.489 1.00 84.94 107 ASP A CA 1
ATOM 848 C C . ASP A 1 107 ? -33.585 13.156 -14.082 1.00 84.94 107 ASP A C 1
ATOM 850 O O . ASP A 1 107 ? -34.493 12.976 -13.268 1.00 84.94 107 ASP A O 1
ATOM 854 N N . GLY A 1 108 ? -32.318 12.883 -13.800 1.00 74.31 108 GLY A N 1
ATOM 855 C CA . GLY A 1 108 ? -31.821 12.403 -12.523 1.00 74.31 108 GLY A CA 1
ATOM 856 C C . GLY A 1 108 ? -30.624 13.228 -12.074 1.00 74.31 108 GLY A C 1
ATOM 857 O O . GLY A 1 108 ? -29.799 13.657 -12.873 1.00 74.31 108 GLY A O 1
ATOM 858 N N . SER A 1 109 ? -30.517 13.452 -10.772 1.00 77.19 109 SER A N 1
ATOM 859 C CA . SER A 1 109 ? -29.334 14.040 -10.153 1.00 77.19 109 SER A CA 1
ATOM 860 C C . SER A 1 109 ? -28.937 13.151 -8.988 1.00 77.19 109 SER A C 1
ATOM 862 O O . SER A 1 109 ? -29.706 13.010 -8.040 1.00 77.19 109 SER A O 1
ATOM 864 N N . GLN A 1 110 ? -27.735 12.590 -9.037 1.00 77.00 110 GLN A N 1
ATOM 865 C CA . GLN A 1 110 ? -27.157 11.816 -7.942 1.00 77.00 110 GLN A CA 1
ATOM 866 C C . GLN A 1 110 ? -25.901 12.511 -7.423 1.00 77.00 110 GLN A C 1
ATOM 868 O O . GLN A 1 110 ? -25.081 12.975 -8.209 1.00 77.00 110 GLN A O 1
ATOM 873 N N . THR A 1 111 ? -25.743 12.574 -6.104 1.00 71.69 111 THR A N 1
ATOM 874 C CA . THR A 1 111 ? -24.495 13.017 -5.479 1.00 71.69 111 THR A CA 1
ATOM 875 C C . THR A 1 111 ? -23.743 11.790 -4.988 1.00 71.69 111 THR A C 1
ATOM 877 O O . THR A 1 111 ? -24.260 11.028 -4.173 1.00 71.69 111 THR A O 1
ATOM 880 N N . ILE A 1 112 ? -22.529 11.599 -5.487 1.00 70.50 112 ILE A N 1
ATOM 881 C CA . ILE A 1 112 ? -21.597 10.567 -5.047 1.00 70.50 112 ILE A CA 1
ATOM 882 C C . ILE A 1 112 ? -20.533 11.266 -4.216 1.00 70.50 112 ILE A C 1
ATOM 884 O O . ILE A 1 112 ? -19.878 12.186 -4.690 1.00 70.50 112 ILE A O 1
ATOM 888 N N . LYS A 1 113 ? -20.374 10.840 -2.969 1.00 67.19 113 LYS A N 1
ATOM 889 C CA . LYS A 1 113 ? -19.271 11.289 -2.126 1.00 67.19 113 LYS A CA 1
ATOM 890 C C . LYS A 1 113 ? -18.150 10.273 -2.234 1.00 67.19 113 LYS A C 1
ATOM 892 O O . LYS A 1 113 ? -18.425 9.088 -2.042 1.00 67.19 113 LYS A O 1
ATOM 897 N N . GLU A 1 114 ? -16.939 10.723 -2.545 1.00 76.31 114 GLU A N 1
ATOM 898 C CA . GLU A 1 114 ? -15.747 9.877 -2.461 1.00 76.31 114 GLU A CA 1
ATOM 899 C C . GLU A 1 114 ? -15.631 9.368 -1.017 1.00 76.31 114 GLU A C 1
ATOM 901 O O . GLU A 1 114 ? -15.796 10.136 -0.069 1.00 76.31 114 GLU A O 1
ATOM 906 N N . ARG A 1 115 ? -15.447 8.061 -0.830 1.00 84.38 115 ARG A N 1
ATOM 907 C CA . ARG A 1 115 ? -15.332 7.450 0.512 1.00 84.38 115 ARG A CA 1
ATOM 908 C C . ARG A 1 115 ? -14.017 6.726 0.715 1.00 84.38 115 ARG A C 1
ATOM 910 O O . ARG A 1 115 ? -13.721 6.322 1.835 1.00 84.38 115 ARG A O 1
ATOM 917 N N . TYR A 1 116 ? -13.258 6.559 -0.359 1.00 85.62 116 TYR A N 1
ATOM 918 C CA . TYR A 1 116 ? -11.989 5.870 -0.349 1.00 85.62 116 TYR A CA 1
ATOM 919 C C . TYR A 1 116 ? -10.865 6.881 -0.189 1.00 85.62 116 TYR A C 1
ATOM 921 O O . TYR A 1 116 ? -10.812 7.883 -0.900 1.00 85.62 116 TYR A O 1
ATOM 929 N N . VAL A 1 117 ? -9.977 6.618 0.764 1.00 87.25 117 VAL A N 1
ATOM 930 C CA . VAL A 1 117 ? -8.763 7.415 0.968 1.00 87.25 117 VAL A CA 1
ATOM 931 C C . VAL A 1 117 ? -7.530 6.527 0.862 1.00 87.25 117 VAL A C 1
ATOM 933 O O . VAL A 1 117 ? -7.574 5.388 1.342 1.00 87.25 117 VAL A O 1
ATOM 936 N N . PRO A 1 118 ? -6.435 7.018 0.255 1.00 85.38 118 PRO A N 1
ATOM 937 C CA . PRO A 1 118 ? -5.212 6.246 0.118 1.00 85.38 118 PRO A CA 1
ATOM 938 C C . PRO A 1 118 ? -4.539 6.084 1.482 1.00 85.38 118 PRO A C 1
ATOM 940 O O . PRO A 1 118 ? -4.275 7.052 2.195 1.00 85.38 118 PRO A O 1
ATOM 943 N N . VAL A 1 119 ? -4.257 4.838 1.836 1.00 82.69 119 VAL A N 1
ATOM 944 C CA . VAL A 1 119 ? -3.400 4.447 2.961 1.00 82.69 119 VAL A CA 1
ATOM 945 C C . VAL A 1 119 ? -1.970 4.250 2.486 1.00 82.69 119 VAL A C 1
ATOM 947 O O . VAL A 1 119 ? -1.030 4.524 3.223 1.00 82.69 119 VAL A O 1
ATOM 950 N N . MET A 1 120 ? -1.801 3.771 1.262 1.00 79.94 120 MET A N 1
ATOM 951 C CA . MET A 1 120 ? -0.510 3.571 0.628 1.00 79.94 120 MET A CA 1
ATOM 952 C C . MET A 1 120 ? -0.664 3.944 -0.838 1.00 79.94 120 MET A C 1
ATOM 954 O O . MET A 1 120 ? -1.632 3.532 -1.463 1.00 79.94 120 MET A O 1
ATOM 958 N N . ASP A 1 121 ? 0.268 4.739 -1.335 1.00 75.62 121 ASP A N 1
ATOM 959 C CA . ASP A 1 121 ? 0.393 5.149 -2.732 1.00 75.62 121 ASP A CA 1
ATOM 960 C C . ASP A 1 121 ? 1.901 5.122 -2.991 1.00 75.62 121 ASP A C 1
ATOM 962 O O . ASP A 1 121 ? 2.598 6.106 -2.732 1.00 75.62 121 ASP A O 1
ATOM 966 N N . ASP A 1 122 ? 2.429 3.926 -3.259 1.00 73.69 122 ASP A N 1
ATOM 967 C CA . ASP A 1 122 ? 3.873 3.678 -3.277 1.00 73.69 122 ASP A CA 1
ATOM 968 C C . ASP A 1 122 ? 4.263 2.650 -4.346 1.00 73.69 122 ASP A C 1
ATOM 970 O O . ASP A 1 122 ? 3.438 1.925 -4.911 1.00 73.69 122 ASP A O 1
ATOM 974 N N . ILE A 1 123 ? 5.556 2.593 -4.632 1.00 69.31 123 ILE A N 1
ATOM 975 C CA . ILE A 1 123 ? 6.160 1.618 -5.529 1.00 69.31 123 ILE A CA 1
ATOM 976 C C . ILE A 1 123 ? 6.686 0.470 -4.681 1.00 69.31 123 ILE A C 1
ATOM 978 O O . ILE A 1 123 ? 7.636 0.636 -3.917 1.00 69.31 123 ILE A O 1
ATOM 982 N N . LEU A 1 124 ? 6.082 -0.704 -4.840 1.00 68.31 124 LEU A N 1
ATOM 983 C CA . LEU A 1 124 ? 6.448 -1.887 -4.069 1.00 68.31 124 LEU A CA 1
ATOM 984 C C . LEU A 1 124 ? 7.456 -2.754 -4.823 1.00 68.31 124 LEU A C 1
ATOM 986 O O . LEU A 1 124 ? 7.327 -3.005 -6.027 1.00 68.31 124 LEU A O 1
ATOM 990 N N . LEU A 1 125 ? 8.474 -3.215 -4.093 1.00 63.34 125 LEU A N 1
ATOM 991 C CA . LEU A 1 125 ? 9.470 -4.148 -4.598 1.00 63.34 125 LEU A CA 1
ATOM 992 C C . LEU A 1 125 ? 8.977 -5.575 -4.356 1.00 63.34 125 LEU A C 1
ATOM 994 O O . LEU A 1 125 ? 8.462 -5.916 -3.298 1.00 63.34 125 LEU A O 1
ATOM 998 N N . ILE A 1 126 ? 9.210 -6.468 -5.315 1.00 63.50 126 ILE A N 1
ATOM 999 C CA . ILE A 1 126 ? 8.909 -7.901 -5.153 1.00 63.50 126 ILE A CA 1
ATOM 1000 C C . ILE A 1 126 ? 9.685 -8.510 -3.966 1.00 63.50 126 ILE A C 1
ATOM 1002 O O . ILE A 1 126 ? 9.209 -9.452 -3.337 1.00 63.50 126 ILE A O 1
ATOM 1006 N N . SER A 1 127 ? 10.847 -7.963 -3.593 1.00 58.47 127 SER A N 1
ATOM 1007 C CA . SER A 1 127 ? 11.553 -8.372 -2.367 1.00 58.47 127 SER A CA 1
ATOM 1008 C C . SER A 1 127 ? 10.679 -8.270 -1.112 1.00 58.47 127 SER A C 1
ATOM 1010 O O . SER A 1 127 ? 10.814 -9.085 -0.203 1.00 58.47 127 SER A O 1
ATOM 1012 N N . ASP A 1 128 ? 9.717 -7.346 -1.087 1.00 65.50 128 ASP A N 1
ATOM 1013 C CA . ASP A 1 128 ? 8.859 -7.088 0.074 1.00 65.50 128 ASP A CA 1
ATOM 1014 C C . ASP A 1 128 ? 7.842 -8.225 0.327 1.00 65.50 128 ASP A C 1
ATOM 1016 O O . ASP A 1 128 ? 7.211 -8.288 1.383 1.00 65.50 128 ASP A O 1
ATOM 1020 N N . TYR A 1 129 ? 7.725 -9.180 -0.607 1.00 64.56 129 TYR A N 1
ATOM 1021 C CA . TYR A 1 129 ? 6.808 -10.325 -0.557 1.00 64.56 129 TYR A CA 1
ATOM 1022 C C . TYR A 1 129 ? 7.516 -11.686 -0.559 1.00 64.56 129 TYR A C 1
ATOM 1024 O O . TYR A 1 129 ? 6.882 -12.715 -0.811 1.00 64.56 129 TY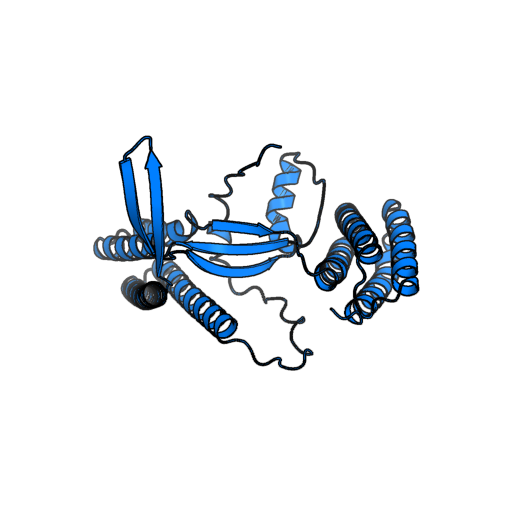R A O 1
ATOM 1032 N N . GLU A 1 130 ? 8.817 -11.733 -0.257 1.00 67.56 130 GLU A N 1
ATOM 1033 C CA . GLU A 1 130 ? 9.624 -12.957 -0.358 1.00 67.56 130 GLU A CA 1
ATOM 1034 C C . GLU A 1 130 ? 8.991 -14.162 0.366 1.00 67.56 130 GLU A C 1
ATOM 1036 O O . GLU A 1 130 ? 8.948 -15.271 -0.172 1.00 67.56 130 GLU A O 1
ATOM 1041 N N . THR A 1 131 ? 8.395 -13.936 1.542 1.00 69.31 131 THR A N 1
ATOM 1042 C CA . THR A 1 131 ? 7.677 -14.969 2.307 1.00 69.31 131 THR A CA 1
ATOM 1043 C C . THR A 1 131 ? 6.473 -15.544 1.549 1.00 69.31 131 THR A C 1
ATOM 1045 O O . THR A 1 131 ? 6.267 -16.760 1.555 1.00 69.31 131 THR A O 1
ATOM 1048 N N . ILE A 1 132 ? 5.690 -14.702 0.865 1.00 68.00 132 ILE A N 1
ATOM 1049 C CA . ILE A 1 132 ? 4.522 -15.137 0.078 1.00 68.00 132 ILE A CA 1
ATOM 1050 C C . ILE A 1 132 ? 4.977 -15.921 -1.153 1.00 68.00 132 ILE A C 1
ATOM 1052 O O . ILE A 1 132 ? 4.398 -16.961 -1.481 1.00 68.00 132 ILE A O 1
ATOM 1056 N N . PHE A 1 133 ? 6.039 -15.467 -1.816 1.00 71.69 133 PHE A N 1
ATOM 1057 C CA . PHE A 1 133 ? 6.579 -16.158 -2.985 1.00 71.69 133 PHE A CA 1
ATOM 1058 C C . PHE A 1 133 ? 7.174 -17.510 -2.634 1.00 71.69 133 PHE A C 1
ATOM 1060 O O . PHE A 1 133 ? 6.911 -18.494 -3.327 1.00 71.69 133 PHE A O 1
ATOM 1067 N N . LYS A 1 134 ? 7.888 -17.602 -1.509 1.00 75.12 134 LYS A N 1
ATOM 1068 C CA . LYS A 1 134 ? 8.387 -18.881 -1.004 1.00 75.12 134 LYS A CA 1
ATOM 1069 C C . LYS A 1 134 ? 7.244 -19.875 -0.794 1.00 75.12 134 LYS A C 1
ATOM 1071 O O . LYS A 1 134 ? 7.330 -21.001 -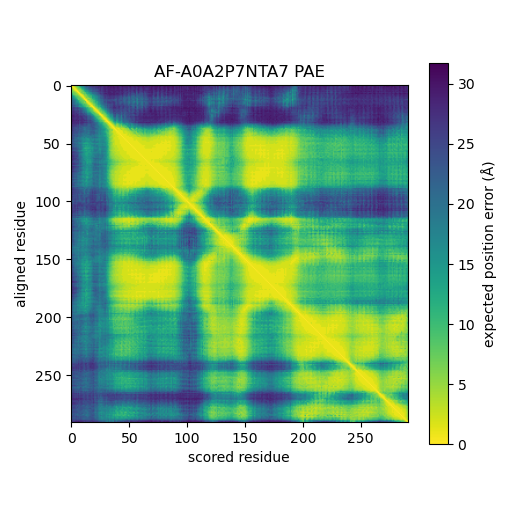1.278 1.00 75.12 134 LYS A O 1
ATOM 1076 N N . HIS A 1 135 ? 6.154 -19.441 -0.165 1.00 74.44 135 HIS A N 1
ATOM 1077 C CA . HIS A 1 135 ? 4.986 -20.294 0.039 1.00 74.44 135 HIS A CA 1
ATOM 1078 C C . HIS A 1 135 ? 4.288 -20.675 -1.278 1.00 74.44 135 HIS A C 1
ATOM 1080 O O . HIS A 1 135 ? 3.923 -21.828 -1.492 1.00 74.44 135 HIS A O 1
ATOM 1086 N N . SER A 1 136 ? 4.165 -19.733 -2.214 1.00 73.88 136 SER A N 1
ATOM 1087 C CA . SER A 1 136 ? 3.584 -19.987 -3.541 1.00 73.88 136 SER A CA 1
ATOM 1088 C C . SER A 1 136 ? 4.398 -21.023 -4.325 1.00 73.88 136 SER A C 1
ATOM 1090 O O . SER A 1 136 ? 3.838 -21.926 -4.951 1.00 73.88 136 SER A O 1
ATOM 1092 N N . LYS A 1 137 ? 5.729 -20.952 -4.225 1.00 77.31 137 LYS A N 1
ATOM 1093 C CA . LYS A 1 137 ? 6.650 -21.932 -4.805 1.00 77.31 137 LYS A CA 1
ATOM 1094 C C . LYS A 1 137 ? 6.504 -23.311 -4.159 1.00 77.31 137 LYS A C 1
ATOM 1096 O O . LYS A 1 137 ? 6.505 -24.310 -4.874 1.00 77.31 137 LYS A O 1
ATOM 1101 N N . GLU A 1 138 ? 6.339 -23.382 -2.836 1.00 83.38 138 GLU A N 1
ATOM 1102 C CA . GLU A 1 138 ? 6.038 -24.633 -2.112 1.00 83.38 138 GLU A CA 1
ATOM 1103 C C . GLU A 1 138 ? 4.713 -25.261 -2.576 1.00 83.38 138 GLU A C 1
ATOM 1105 O O . GLU A 1 138 ? 4.594 -26.484 -2.636 1.00 83.38 138 GLU A O 1
ATOM 1110 N N . MET A 1 139 ? 3.745 -24.438 -2.987 1.00 82.50 139 MET A N 1
ATOM 1111 C CA . MET A 1 139 ? 2.483 -24.878 -3.591 1.00 82.50 139 MET A CA 1
ATOM 1112 C C . MET A 1 139 ? 2.601 -25.279 -5.074 1.00 82.50 139 MET A C 1
ATOM 1114 O O . MET A 1 139 ? 1.598 -25.618 -5.702 1.00 82.50 139 MET A O 1
ATOM 1118 N N . GLY A 1 140 ? 3.802 -25.240 -5.657 1.00 80.25 140 GLY A N 1
ATOM 1119 C CA . GLY A 1 140 ? 4.033 -25.566 -7.065 1.00 80.25 140 GLY A CA 1
ATOM 1120 C C . GLY A 1 140 ? 3.556 -24.489 -8.044 1.00 80.25 140 GLY A C 1
ATOM 1121 O O . GLY A 1 140 ? 3.479 -24.751 -9.246 1.00 80.25 140 GLY A O 1
ATOM 1122 N N . ILE A 1 141 ? 3.240 -23.283 -7.561 1.00 80.69 141 ILE A N 1
ATOM 1123 C CA . ILE A 1 141 ? 2.913 -22.146 -8.422 1.00 80.69 141 ILE A CA 1
ATOM 1124 C C . ILE A 1 141 ? 4.211 -21.670 -9.071 1.00 80.69 141 ILE A C 1
ATOM 1126 O O . ILE A 1 141 ? 5.192 -21.359 -8.394 1.00 80.69 141 ILE A O 1
ATOM 1130 N N . LYS A 1 142 ? 4.226 -21.643 -10.404 1.00 78.25 142 LYS A N 1
ATOM 1131 C CA . LYS A 1 142 ? 5.394 -21.228 -11.178 1.00 78.25 142 LYS A CA 1
ATOM 1132 C C . LYS A 1 142 ? 5.407 -19.709 -11.340 1.00 78.25 142 LYS A C 1
ATOM 1134 O O . LYS A 1 142 ? 4.452 -19.140 -11.858 1.00 78.25 142 LYS A O 1
ATOM 1139 N N . GLU A 1 143 ? 6.515 -19.085 -10.960 1.00 73.69 143 GLU A N 1
ATOM 1140 C CA . GLU A 1 143 ? 6.802 -17.683 -11.269 1.00 73.69 143 GLU A CA 1
ATOM 1141 C C . GLU A 1 143 ? 7.066 -17.529 -12.778 1.00 73.69 143 GLU A C 1
ATOM 1143 O O . GLU A 1 143 ? 7.828 -18.303 -13.367 1.00 73.69 143 GLU A O 1
ATOM 1148 N N . THR A 1 144 ? 6.408 -16.558 -13.414 1.00 77.12 144 THR A N 1
ATOM 1149 C CA . THR A 1 144 ? 6.521 -16.305 -14.863 1.00 77.12 144 THR A CA 1
ATOM 1150 C C . THR A 1 144 ? 7.007 -14.904 -15.208 1.00 77.12 144 THR A C 1
ATOM 1152 O O . THR A 1 144 ? 7.357 -14.678 -16.360 1.00 77.12 144 THR A O 1
ATOM 1155 N N . ASP A 1 145 ? 6.993 -13.979 -14.248 1.00 74.12 145 ASP A N 1
ATOM 1156 C CA . ASP A 1 145 ? 7.418 -12.590 -14.418 1.00 74.12 145 ASP A CA 1
ATOM 1157 C C . ASP A 1 145 ? 7.852 -12.008 -13.059 1.00 74.12 145 ASP A C 1
ATOM 1159 O O . ASP A 1 145 ? 7.456 -12.523 -12.007 1.00 74.12 145 ASP A O 1
ATOM 1163 N N . ALA A 1 146 ? 8.663 -10.953 -13.083 1.00 75.56 146 ALA A N 1
ATOM 1164 C CA . ALA A 1 146 ? 9.046 -10.174 -11.916 1.00 75.56 146 ALA A CA 1
ATOM 1165 C C . ALA A 1 146 ? 9.348 -8.722 -12.318 1.00 75.56 146 ALA A C 1
ATOM 1167 O O . ALA A 1 146 ? 10.326 -8.461 -13.017 1.00 75.56 146 ALA A O 1
ATOM 1168 N N . GLY A 1 147 ? 8.574 -7.765 -11.807 1.00 77.56 147 GLY A N 1
ATOM 1169 C CA . GLY A 1 147 ? 8.845 -6.342 -11.965 1.00 77.56 147 GLY A CA 1
ATOM 1170 C C . GLY A 1 147 ? 8.259 -5.476 -10.853 1.00 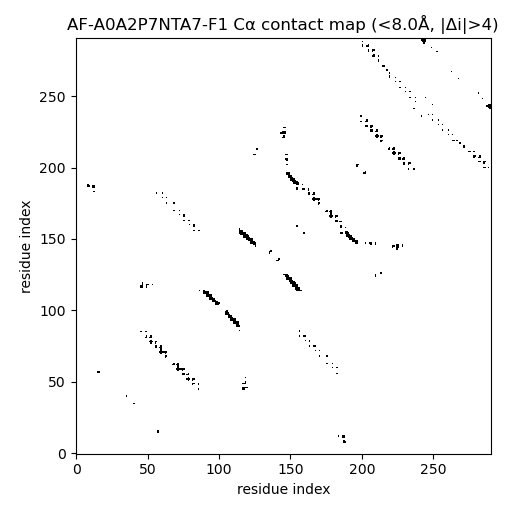77.56 147 GLY A C 1
ATOM 1171 O O . GLY A 1 147 ? 7.477 -5.930 -10.021 1.00 77.56 147 GLY A O 1
ATOM 1172 N N . LEU A 1 148 ? 8.668 -4.211 -10.841 1.00 78.81 148 LEU A N 1
ATOM 1173 C CA . LEU A 1 148 ? 8.072 -3.179 -10.001 1.00 78.81 148 LEU A CA 1
ATOM 1174 C C . LEU A 1 148 ? 6.635 -2.883 -10.416 1.00 78.81 148 LEU A C 1
ATOM 1176 O O . LEU A 1 148 ? 6.352 -2.703 -11.602 1.00 78.81 148 LEU A O 1
ATOM 1180 N N . VAL A 1 149 ? 5.778 -2.711 -9.417 1.00 77.31 149 VAL A N 1
ATOM 1181 C CA . VAL A 1 149 ? 4.403 -2.246 -9.591 1.00 77.31 149 VAL A CA 1
ATOM 1182 C C . VAL A 1 149 ? 4.152 -1.039 -8.701 1.00 77.31 149 VAL A C 1
ATOM 1184 O O . VAL A 1 149 ? 4.731 -0.896 -7.622 1.00 77.31 149 VAL A O 1
ATOM 1187 N N . HIS A 1 150 ? 3.290 -0.154 -9.177 1.00 76.06 150 HIS A N 1
ATOM 1188 C CA . HIS A 1 150 ? 2.717 0.890 -8.353 1.00 76.06 150 HIS A CA 1
ATOM 1189 C C . HIS A 1 150 ? 1.482 0.324 -7.660 1.00 76.06 150 HIS A C 1
ATOM 1191 O O . HIS A 1 150 ? 0.609 -0.233 -8.327 1.00 76.06 150 HIS A O 1
ATOM 1197 N N . ILE A 1 151 ? 1.423 0.434 -6.337 1.00 77.69 151 ILE A N 1
ATOM 1198 C CA . ILE A 1 151 ? 0.319 -0.096 -5.545 1.00 77.69 151 ILE A CA 1
ATOM 1199 C C . ILE A 1 151 ? -0.349 1.051 -4.807 1.00 77.69 151 ILE A C 1
ATOM 1201 O O . ILE A 1 151 ? 0.265 1.741 -3.990 1.00 77.69 151 ILE A O 1
ATOM 1205 N N . ASN A 1 152 ? -1.645 1.186 -5.054 1.00 76.38 152 ASN A N 1
ATOM 1206 C CA . ASN A 1 152 ? -2.517 2.066 -4.308 1.00 76.38 152 ASN A CA 1
ATOM 1207 C C . ASN A 1 152 ? -3.454 1.220 -3.440 1.00 76.38 152 ASN A C 1
ATOM 1209 O O . ASN A 1 152 ? -4.271 0.448 -3.946 1.00 76.38 152 ASN A O 1
ATOM 1213 N N . VAL A 1 153 ? -3.335 1.360 -2.121 1.00 82.81 153 VAL A N 1
ATOM 1214 C CA . VAL A 1 153 ? -4.254 0.749 -1.157 1.00 82.81 153 VAL A CA 1
ATOM 1215 C C . VAL A 1 153 ? -5.138 1.831 -0.584 1.00 82.81 153 VAL A C 1
ATOM 1217 O O . VAL A 1 153 ? -4.662 2.728 0.112 1.00 82.81 153 VAL A O 1
ATOM 1220 N N . MET A 1 154 ? -6.438 1.706 -0.810 1.00 85.44 154 MET A N 1
ATOM 1221 C CA . MET A 1 154 ? -7.435 2.650 -0.326 1.00 85.44 154 MET A CA 1
ATOM 1222 C C . MET A 1 154 ? -8.391 1.986 0.656 1.00 85.44 154 MET A C 1
ATOM 1224 O O . MET A 1 154 ? -8.817 0.850 0.453 1.00 85.44 154 MET A O 1
ATOM 1228 N N . VAL A 1 155 ? -8.785 2.707 1.703 1.00 89.94 155 VAL A N 1
ATOM 1229 C CA . VAL A 1 155 ? -9.780 2.229 2.677 1.00 89.94 155 VAL A CA 1
ATOM 1230 C C . VAL A 1 155 ? -11.075 3.009 2.575 1.00 89.94 155 VAL A C 1
ATOM 1232 O O . VAL A 1 155 ? -11.062 4.222 2.385 1.00 89.94 155 VAL A O 1
ATOM 1235 N N . ASP A 1 156 ? -12.193 2.308 2.755 1.00 90.94 156 ASP A N 1
ATOM 1236 C CA . ASP A 1 156 ? -13.511 2.928 2.867 1.00 90.94 156 ASP A CA 1
ATOM 1237 C C . ASP A 1 156 ? -13.679 3.560 4.255 1.00 90.94 156 ASP A C 1
ATOM 1239 O O . ASP A 1 156 ? -13.784 2.867 5.273 1.00 90.94 156 ASP A O 1
ATOM 1243 N N . LEU A 1 157 ? -13.758 4.887 4.298 1.00 92.75 157 LEU A N 1
ATOM 1244 C CA . LEU A 1 157 ? -13.976 5.656 5.518 1.00 92.75 157 LEU A CA 1
ATOM 1245 C C . LEU A 1 157 ? -15.284 5.290 6.237 1.00 92.75 157 LEU A C 1
ATOM 1247 O O . LEU A 1 157 ? -15.353 5.438 7.460 1.00 92.75 157 LEU A O 1
ATOM 1251 N N . ALA A 1 158 ? -16.315 4.816 5.532 1.00 91.25 158 ALA A N 1
ATOM 1252 C CA . ALA A 1 158 ? -17.547 4.347 6.164 1.00 91.25 158 ALA A CA 1
ATOM 1253 C C . ALA A 1 158 ? -17.321 3.018 6.900 1.00 91.25 158 ALA A C 1
ATOM 1255 O O . ALA A 1 158 ? -17.716 2.883 8.060 1.00 91.25 158 ALA A O 1
ATOM 1256 N N . ALA A 1 159 ? -16.620 2.073 6.269 1.00 91.81 159 ALA A N 1
ATOM 1257 C CA . ALA A 1 159 ? -16.238 0.810 6.898 1.00 91.81 159 ALA A CA 1
ATOM 1258 C C . ALA A 1 159 ? -15.285 1.022 8.087 1.00 91.81 159 ALA A C 1
ATOM 1260 O O . ALA A 1 159 ? -15.446 0.377 9.130 1.00 91.81 159 ALA A O 1
ATOM 1261 N N . VAL A 1 160 ? -14.342 1.968 7.966 1.00 94.88 160 VAL A N 1
ATOM 1262 C CA . VAL A 1 160 ? -13.473 2.404 9.071 1.00 94.88 160 VAL A CA 1
ATOM 1263 C C . VAL A 1 160 ? -14.332 2.880 10.238 1.00 94.88 160 VAL A C 1
ATOM 1265 O O . VAL A 1 160 ? -14.180 2.375 11.348 1.00 94.88 160 VAL A O 1
ATOM 1268 N N . LYS A 1 161 ? -15.285 3.790 9.997 1.00 95.44 161 LYS A N 1
ATOM 1269 C CA . LYS A 1 161 ? -16.181 4.291 11.045 1.00 95.44 161 LYS A CA 1
ATOM 1270 C C . LYS A 1 161 ? -16.927 3.166 11.756 1.00 95.44 161 LYS A C 1
ATOM 1272 O O . LYS A 1 161 ? -16.883 3.098 12.981 1.00 95.44 161 LYS A O 1
ATOM 1277 N N . THR A 1 162 ? -17.582 2.283 11.004 1.00 95.44 162 THR A N 1
ATOM 1278 C CA . THR A 1 162 ? -18.319 1.149 11.579 1.00 95.44 162 THR A CA 1
ATOM 1279 C C . THR A 1 162 ? -17.413 0.269 12.438 1.00 95.44 162 THR A C 1
ATOM 1281 O O . THR A 1 162 ? -17.797 -0.120 13.537 1.00 95.44 162 THR A O 1
ATOM 1284 N N . SER A 1 163 ? -16.192 -0.000 11.980 1.00 96.88 163 SER A N 1
ATOM 1285 C CA . SER A 1 163 ? -15.225 -0.822 12.714 1.00 96.88 163 SER A CA 1
ATOM 1286 C C . SER A 1 163 ? -14.750 -0.158 14.012 1.00 96.88 163 SER A C 1
ATOM 1288 O O . SER A 1 163 ? -14.667 -0.824 15.042 1.00 96.88 163 SER A O 1
ATOM 1290 N N . LEU A 1 164 ? -14.489 1.156 13.991 1.00 97.88 164 LEU A N 1
ATOM 1291 C CA . LEU A 1 164 ? -14.118 1.932 15.182 1.00 97.88 164 LEU A CA 1
ATOM 1292 C C . LEU A 1 164 ? -15.266 1.996 16.203 1.00 97.88 164 LEU A C 1
ATOM 1294 O O . LEU A 1 164 ? -15.034 1.832 17.401 1.00 97.88 164 LEU A O 1
ATOM 1298 N N . ASP A 1 165 ? -16.499 2.207 15.733 1.00 98.00 165 ASP A N 1
ATOM 1299 C CA . ASP A 1 165 ? -17.695 2.251 16.581 1.00 98.00 165 ASP A CA 1
ATOM 1300 C C . ASP A 1 165 ? -17.936 0.891 17.263 1.00 98.00 165 ASP A C 1
ATOM 1302 O O . ASP A 1 165 ? -18.142 0.836 18.479 1.00 98.00 165 ASP A O 1
ATOM 1306 N N . ASN A 1 166 ? -17.833 -0.206 16.502 1.00 97.62 166 ASN A N 1
ATOM 1307 C CA . ASN A 1 166 ? -17.950 -1.567 17.028 1.00 97.62 166 ASN A CA 1
ATOM 1308 C C . ASN A 1 166 ? -16.851 -1.865 18.055 1.00 97.62 166 ASN A C 1
ATOM 1310 O O . ASN A 1 166 ? -17.146 -2.350 19.142 1.00 97.62 166 ASN A O 1
ATOM 1314 N N . ALA A 1 167 ? -15.597 -1.495 17.771 1.00 97.81 167 ALA A N 1
ATOM 1315 C CA . ALA A 1 167 ? -14.494 -1.714 18.702 1.00 97.81 167 ALA A CA 1
ATOM 1316 C C . ALA A 1 167 ? -14.709 -1.000 20.050 1.00 97.81 167 ALA A C 1
ATOM 1318 O O . ALA A 1 167 ? -14.458 -1.588 21.101 1.00 97.81 167 ALA A O 1
ATOM 1319 N N . LEU A 1 168 ? -15.221 0.238 20.052 1.00 98.31 168 LEU A N 1
ATOM 1320 C CA . LEU A 1 168 ? -15.583 0.931 21.298 1.00 98.31 168 LEU A CA 1
ATOM 1321 C C . LEU A 1 168 ? -16.720 0.231 22.044 1.00 98.31 168 LEU A C 1
ATOM 1323 O O . LEU A 1 168 ? -16.676 0.123 23.273 1.00 98.31 168 LEU A O 1
ATOM 1327 N N . GLN A 1 169 ? -17.735 -0.238 21.317 1.00 98.19 169 GLN A N 1
ATOM 1328 C CA . GLN A 1 169 ? -18.835 -0.989 21.911 1.00 98.19 169 GLN A CA 1
ATOM 1329 C C . GLN A 1 169 ? -18.324 -2.276 22.573 1.00 98.19 169 GLN A C 1
ATOM 1331 O O . GLN A 1 169 ? -18.681 -2.557 23.719 1.00 98.19 169 GLN A O 1
ATOM 1336 N N . ASP A 1 170 ? -17.449 -3.016 21.905 1.00 98.19 170 ASP A N 1
ATOM 1337 C CA . ASP A 1 170 ? -16.890 -4.269 22.409 1.00 98.19 170 ASP A CA 1
ATOM 1338 C C . ASP A 1 170 ? -15.972 -4.031 23.617 1.00 98.19 170 ASP A C 1
ATOM 1340 O O . ASP A 1 170 ? -16.064 -4.750 24.614 1.00 98.19 170 ASP A O 1
ATOM 1344 N N . ILE A 1 171 ? -15.164 -2.960 23.613 1.00 97.88 171 ILE A N 1
ATOM 1345 C CA . ILE A 1 171 ? -14.383 -2.548 24.793 1.00 97.88 171 ILE A CA 1
ATOM 1346 C C . ILE A 1 171 ? -15.304 -2.262 25.983 1.00 97.88 171 ILE A C 1
ATOM 1348 O O . ILE A 1 171 ? -15.031 -2.727 27.091 1.00 97.88 171 ILE A O 1
ATOM 1352 N N . SER A 1 172 ? -16.425 -1.561 25.770 1.00 97.12 172 SER A N 1
ATOM 1353 C CA . SER A 1 172 ? -17.378 -1.257 26.849 1.00 97.12 172 SER A CA 1
ATOM 1354 C C . SER A 1 172 ? -18.012 -2.514 27.462 1.00 97.12 172 SER A C 1
ATOM 1356 O O . SER A 1 172 ? -18.310 -2.547 28.658 1.00 97.12 172 SER A O 1
ATOM 1358 N N . LYS A 1 173 ? -18.154 -3.578 26.662 1.00 97.75 173 LYS A N 1
ATOM 1359 C CA . LYS A 1 173 ? -18.623 -4.904 27.091 1.00 97.75 173 LYS A CA 1
ATOM 1360 C C . LYS A 1 173 ? -17.503 -5.806 27.620 1.00 97.75 173 LYS A C 1
ATOM 1362 O O . LYS A 1 173 ? -17.784 -6.920 28.055 1.00 97.75 173 LYS A O 1
ATOM 1367 N N . LYS A 1 174 ? -16.249 -5.335 27.624 1.00 97.00 174 LYS A N 1
ATOM 1368 C CA . LYS A 1 174 ? -15.031 -6.103 27.953 1.00 97.00 174 LYS A CA 1
ATOM 1369 C C . LYS A 1 174 ? -14.756 -7.270 26.991 1.00 97.00 174 LYS A C 1
ATOM 1371 O O . LYS A 1 174 ? -14.042 -8.210 27.335 1.00 97.00 174 LYS A O 1
ATOM 1376 N N . GLU A 1 175 ? -15.279 -7.201 25.772 1.00 97.38 175 GLU A N 1
ATOM 1377 C CA . GLU A 1 175 ? -15.095 -8.183 24.699 1.00 97.38 175 GLU A CA 1
ATOM 1378 C C . GLU A 1 175 ? -13.847 -7.842 23.861 1.00 97.38 175 GLU A C 1
ATOM 1380 O O . GLU A 1 175 ? -13.913 -7.627 22.654 1.00 97.38 175 GLU A O 1
ATOM 1385 N N . TYR A 1 176 ? -12.669 -7.775 24.492 1.00 95.25 176 TYR A N 1
ATOM 1386 C CA . TYR A 1 176 ? -11.457 -7.217 23.863 1.00 95.25 176 TYR A CA 1
ATOM 1387 C C . TYR A 1 176 ? -10.999 -7.946 22.591 1.00 95.25 176 TYR A C 1
ATOM 1389 O O . TYR A 1 176 ? -10.515 -7.308 21.662 1.00 95.25 176 TYR A O 1
ATOM 1397 N N . SER A 1 177 ? -11.199 -9.264 22.508 1.00 94.25 177 SER A N 1
ATOM 1398 C CA . SER A 1 177 ? -10.894 -10.025 21.288 1.00 94.25 177 SER A CA 1
ATOM 1399 C C . SER A 1 177 ? -11.826 -9.655 20.122 1.00 94.25 177 SER A C 1
ATOM 1401 O O . SER A 1 177 ? -11.388 -9.609 18.969 1.00 94.25 177 SER A O 1
ATOM 1403 N N . GLN A 1 178 ? -13.092 -9.326 20.410 1.00 96.62 178 GLN A N 1
ATOM 1404 C CA . GLN A 1 178 ? -14.024 -8.816 19.400 1.00 96.62 178 GLN A CA 1
ATOM 1405 C C . GLN A 1 178 ? -13.617 -7.404 18.969 1.00 96.62 178 GLN A C 1
ATOM 1407 O O . GLN A 1 178 ? -13.511 -7.155 17.770 1.00 96.62 178 GLN A O 1
ATOM 1412 N N . ALA A 1 179 ? -13.219 -6.546 19.916 1.00 96.31 179 ALA A N 1
ATOM 1413 C CA . ALA A 1 179 ? -12.696 -5.215 19.606 1.00 96.31 179 ALA A CA 1
ATOM 1414 C C . ALA A 1 179 ? -11.463 -5.269 18.686 1.00 96.31 179 ALA A C 1
ATOM 1416 O O . ALA A 1 179 ? -11.392 -4.548 17.692 1.00 96.31 179 ALA A O 1
ATOM 1417 N N . GLN A 1 180 ? -10.510 -6.165 18.961 1.00 92.19 180 GLN A N 1
ATOM 1418 C CA . GLN A 1 180 ? -9.350 -6.388 18.090 1.00 92.19 180 GLN A CA 1
ATOM 1419 C C . GLN A 1 180 ? -9.756 -6.876 16.697 1.00 92.19 180 GLN A C 1
ATOM 1421 O O . GLN A 1 180 ? -9.241 -6.381 15.693 1.00 92.19 180 GLN A O 1
ATOM 1426 N N . SER A 1 181 ? -10.708 -7.808 16.633 1.00 93.06 181 SER A N 1
ATOM 1427 C CA . SER A 1 181 ? -11.236 -8.330 15.370 1.00 93.06 181 SER A CA 1
ATOM 1428 C C . SER A 1 181 ? -11.943 -7.247 14.551 1.00 93.06 181 SER A C 1
ATOM 1430 O O . SER A 1 181 ? -11.784 -7.207 13.331 1.00 93.06 181 SER A O 1
ATOM 1432 N N . ALA A 1 182 ? -12.678 -6.345 15.207 1.00 94.88 182 ALA A N 1
ATOM 1433 C CA . ALA A 1 182 ? -13.315 -5.196 14.577 1.00 94.88 182 ALA A CA 1
ATOM 1434 C C . ALA A 1 182 ? -12.269 -4.233 13.997 1.00 94.88 182 ALA A C 1
ATOM 1436 O O . ALA A 1 182 ? -12.365 -3.870 12.827 1.00 94.88 182 ALA A O 1
ATOM 1437 N N . LEU A 1 183 ? -11.221 -3.891 14.756 1.00 92.56 183 LEU A N 1
ATOM 1438 C CA . LEU A 1 183 ? -10.129 -3.043 14.256 1.00 92.56 183 LEU A CA 1
ATOM 1439 C C . LEU A 1 183 ? -9.383 -3.693 13.077 1.00 92.56 183 LEU A C 1
ATOM 1441 O O . LEU A 1 183 ? -9.090 -3.022 12.092 1.00 92.56 183 LEU A O 1
ATOM 1445 N N . ALA A 1 184 ? -9.131 -5.004 13.125 1.00 87.62 184 ALA A N 1
ATOM 1446 C CA . ALA A 1 184 ? -8.491 -5.73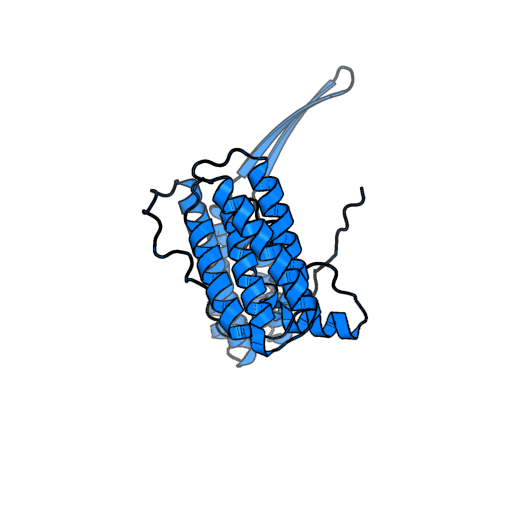0 12.025 1.00 87.62 184 ALA A CA 1
ATOM 1447 C C . ALA A 1 184 ? -9.374 -5.821 10.764 1.00 87.62 184 ALA A C 1
ATOM 1449 O O . ALA A 1 184 ? -8.862 -5.935 9.649 1.00 87.62 184 ALA A O 1
ATOM 1450 N N . ALA A 1 185 ? -10.701 -5.757 10.915 1.00 87.88 185 ALA A N 1
ATOM 1451 C CA . ALA A 1 185 ? -11.638 -5.823 9.797 1.00 87.88 185 ALA A CA 1
ATOM 1452 C C . ALA A 1 185 ? -11.591 -4.588 8.881 1.00 87.88 185 ALA A C 1
ATOM 1454 O O . ALA A 1 185 ? -12.058 -4.681 7.747 1.00 87.88 185 ALA A O 1
ATOM 1455 N N . ILE A 1 186 ? -10.985 -3.478 9.322 1.00 86.56 186 ILE A N 1
ATOM 1456 C CA . ILE A 1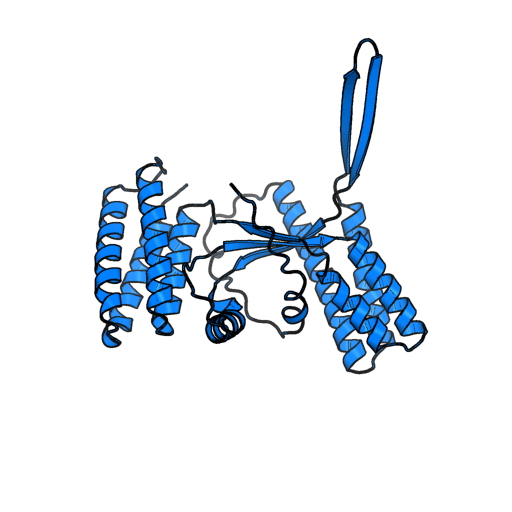 186 ? -10.857 -2.233 8.545 1.00 86.56 186 ILE A CA 1
ATOM 1457 C C . ILE A 1 186 ? -10.232 -2.482 7.165 1.00 86.56 186 ILE A C 1
ATOM 1459 O O . ILE A 1 186 ? -10.689 -1.928 6.167 1.00 86.56 186 ILE A O 1
ATOM 1463 N N . PHE A 1 187 ? -9.239 -3.369 7.084 1.00 78.06 187 PHE A N 1
ATOM 1464 C CA . PHE A 1 187 ? -8.533 -3.655 5.834 1.00 78.06 187 PHE A CA 1
ATOM 1465 C C . PHE A 1 187 ? -9.219 -4.698 4.944 1.00 78.06 187 PHE A C 1
ATOM 1467 O O . PHE A 1 187 ? -8.802 -4.888 3.806 1.00 78.06 187 PHE A O 1
ATOM 1474 N N . LYS A 1 188 ? -10.286 -5.364 5.411 1.00 77.44 188 LYS A N 1
ATOM 1475 C CA . LYS A 1 188 ? -10.995 -6.378 4.605 1.00 77.44 188 LYS A CA 1
ATOM 1476 C C . LYS A 1 188 ? -11.720 -5.779 3.403 1.00 77.44 188 LYS A C 1
ATOM 1478 O O . LYS A 1 188 ? -11.886 -6.458 2.397 1.00 77.44 188 LYS A O 1
ATOM 1483 N N . SER A 1 189 ? -12.149 -4.526 3.525 1.00 72.56 189 SER A N 1
ATOM 1484 C CA . SER A 1 189 ? -12.837 -3.782 2.465 1.00 72.56 189 SER A CA 1
ATOM 1485 C C . SER A 1 189 ? -11.905 -2.822 1.725 1.00 72.56 189 SER A C 1
ATOM 1487 O O . SER A 1 189 ? -12.387 -1.939 1.014 1.00 72.56 189 SER A O 1
ATOM 1489 N N . ALA A 1 190 ? -10.589 -2.941 1.928 1.00 82.12 190 ALA A N 1
ATOM 1490 C CA . ALA A 1 190 ? -9.632 -2.111 1.221 1.00 82.12 190 ALA A CA 1
ATOM 1491 C C . ALA A 1 190 ? -9.636 -2.454 -0.274 1.00 82.12 190 ALA A C 1
ATOM 1493 O O . ALA A 1 190 ? -9.704 -3.624 -0.657 1.00 82.12 190 ALA A O 1
ATOM 1494 N N . ILE A 1 191 ? -9.559 -1.422 -1.106 1.00 81.19 191 ILE A N 1
ATOM 1495 C CA . ILE A 1 191 ? -9.294 -1.568 -2.534 1.00 81.19 191 ILE A CA 1
ATOM 1496 C C . ILE A 1 191 ? -7.780 -1.583 -2.696 1.00 81.19 191 ILE A C 1
ATOM 1498 O O . ILE A 1 191 ? -7.102 -0.699 -2.177 1.00 81.19 191 ILE A O 1
ATOM 1502 N N . ILE A 1 192 ? -7.269 -2.599 -3.385 1.00 78.75 192 ILE A N 1
ATOM 1503 C CA . ILE A 1 192 ? -5.867 -2.693 -3.784 1.00 78.75 192 ILE A CA 1
ATOM 1504 C C . ILE A 1 192 ? -5.853 -2.589 -5.300 1.00 78.75 192 ILE A C 1
ATOM 1506 O O . ILE A 1 192 ? -6.348 -3.490 -5.981 1.00 78.75 192 ILE A O 1
ATOM 1510 N N . ASP A 1 193 ? -5.301 -1.496 -5.802 1.00 76.75 193 ASP A N 1
ATOM 1511 C CA . ASP A 1 193 ? -5.041 -1.314 -7.220 1.00 76.75 193 ASP A CA 1
ATOM 1512 C C . ASP A 1 193 ? -3.540 -1.467 -7.450 1.00 76.75 193 ASP A C 1
ATOM 1514 O O . ASP A 1 193 ? -2.737 -0.691 -6.934 1.00 76.75 193 ASP A O 1
ATOM 1518 N N . GLU A 1 194 ? -3.169 -2.481 -8.224 1.00 75.56 194 GLU A N 1
ATOM 1519 C CA . GLU A 1 194 ? -1.805 -2.673 -8.706 1.00 75.56 194 GLU A CA 1
ATOM 1520 C C . GLU A 1 194 ? -1.755 -2.254 -10.172 1.00 75.56 194 GLU A C 1
ATOM 1522 O O . GLU A 1 194 ? -2.476 -2.791 -11.019 1.00 75.56 194 GLU A O 1
ATOM 1527 N N . THR A 1 195 ? -0.913 -1.274 -10.476 1.00 80.00 195 THR A N 1
ATOM 1528 C CA . THR A 1 195 ? -0.743 -0.744 -11.826 1.00 80.00 195 THR A CA 1
ATOM 1529 C C . THR A 1 195 ? 0.710 -0.815 -12.252 1.00 80.00 195 THR A C 1
ATOM 1531 O O . THR A 1 195 ? 1.634 -0.634 -11.456 1.00 80.00 195 THR A O 1
ATOM 1534 N N . GLU A 1 196 ? 0.917 -1.053 -13.541 1.00 80.12 196 GLU A N 1
ATOM 1535 C CA . GLU A 1 196 ? 2.236 -0.947 -14.149 1.00 80.12 196 GLU A CA 1
ATOM 1536 C C . GLU A 1 196 ? 2.740 0.502 -14.044 1.00 80.12 196 GLU A C 1
ATOM 1538 O O . GLU A 1 196 ? 1.955 1.449 -14.086 1.00 80.12 196 GLU A O 1
ATOM 1543 N N . ILE A 1 197 ? 4.048 0.689 -13.874 1.00 81.06 197 ILE A N 1
ATOM 1544 C CA . ILE A 1 197 ? 4.626 2.034 -13.795 1.00 81.06 197 ILE A CA 1
ATOM 1545 C C . ILE A 1 197 ? 4.638 2.648 -15.199 1.00 81.06 197 ILE A C 1
ATOM 1547 O O . ILE A 1 197 ? 5.349 2.163 -16.081 1.00 81.06 197 ILE A O 1
ATOM 1551 N N . ASP A 1 198 ? 3.870 3.722 -15.384 1.00 77.56 198 ASP A N 1
ATOM 1552 C CA . ASP A 1 198 ? 3.741 4.413 -16.673 1.00 77.56 198 ASP A CA 1
ATOM 1553 C C . ASP A 1 198 ? 4.956 5.287 -17.018 1.00 77.56 198 ASP A C 1
ATOM 1555 O O . ASP A 1 198 ? 5.287 5.440 -18.194 1.00 77.56 198 ASP A O 1
ATOM 1559 N N . ASP A 1 199 ? 5.639 5.859 -16.017 1.00 79.19 199 ASP A N 1
ATOM 1560 C CA . ASP A 1 199 ? 6.843 6.663 -16.249 1.00 79.19 199 ASP A CA 1
ATOM 1561 C C . ASP A 1 199 ? 7.978 5.761 -16.777 1.00 79.19 199 ASP A C 1
ATOM 1563 O O . ASP A 1 199 ? 8.447 4.873 -16.054 1.00 79.19 199 ASP A O 1
ATOM 1567 N N . PRO A 1 200 ? 8.458 5.969 -18.018 1.00 79.25 200 PRO A N 1
ATOM 1568 C CA . PRO A 1 200 ? 9.414 5.063 -18.647 1.00 79.25 200 PRO A CA 1
ATOM 1569 C C . PRO A 1 200 ? 10.787 5.089 -17.964 1.00 79.25 200 PRO A C 1
ATOM 1571 O O . PRO A 1 200 ? 11.454 4.056 -17.881 1.00 79.25 200 PRO A O 1
ATOM 1574 N N . ILE A 1 201 ? 11.211 6.239 -17.434 1.00 80.88 201 ILE A N 1
ATOM 1575 C CA . ILE A 1 201 ? 12.499 6.391 -16.745 1.00 80.88 201 ILE A CA 1
ATOM 1576 C C . ILE A 1 201 ? 12.453 5.637 -15.415 1.00 80.88 201 ILE A C 1
ATOM 1578 O O . ILE A 1 201 ? 13.396 4.917 -15.068 1.00 80.88 201 ILE A O 1
ATOM 1582 N N . LEU A 1 202 ? 11.359 5.772 -14.670 1.00 80.88 202 LEU A N 1
ATOM 1583 C CA . LEU A 1 202 ? 11.146 5.097 -13.396 1.00 80.88 202 LEU A CA 1
ATOM 1584 C C . LEU A 1 202 ? 10.959 3.591 -13.585 1.00 80.88 202 LEU A C 1
ATOM 1586 O O . LEU A 1 202 ? 11.594 2.811 -12.874 1.00 80.88 202 LEU A O 1
ATOM 1590 N N . ALA A 1 203 ? 10.180 3.181 -14.587 1.00 82.75 203 ALA A N 1
ATOM 1591 C CA . ALA A 1 203 ? 9.990 1.780 -14.942 1.00 82.75 203 ALA A CA 1
ATOM 1592 C C . ALA A 1 203 ? 11.328 1.106 -15.280 1.00 82.75 203 ALA A C 1
ATOM 1594 O O . ALA A 1 203 ? 11.609 0.023 -14.772 1.00 82.75 203 ALA A O 1
ATOM 1595 N N . ILE A 1 204 ? 12.195 1.746 -16.070 1.00 84.19 204 ILE A N 1
ATOM 1596 C CA . ILE A 1 204 ? 13.508 1.190 -16.431 1.00 84.19 204 ILE A CA 1
ATOM 1597 C C . ILE A 1 204 ? 14.468 1.235 -15.235 1.00 84.19 204 ILE A C 1
ATOM 1599 O O . ILE A 1 204 ? 15.029 0.213 -14.838 1.00 84.19 204 ILE A O 1
ATOM 1603 N N . SER A 1 205 ? 14.668 2.407 -14.627 1.00 82.38 205 SER A N 1
ATOM 1604 C CA . SER A 1 205 ? 15.677 2.589 -13.572 1.00 82.38 205 SER A CA 1
ATOM 1605 C C . SER A 1 205 ? 15.342 1.853 -12.271 1.00 82.38 205 SER A C 1
ATOM 1607 O O . SER A 1 205 ? 16.252 1.391 -11.574 1.00 82.38 205 SER A O 1
ATOM 1609 N N . GLY A 1 206 ? 14.056 1.724 -11.948 1.00 81.94 206 GLY A N 1
ATOM 1610 C CA . GLY A 1 206 ? 13.576 0.968 -10.803 1.00 81.94 206 GLY A CA 1
ATOM 1611 C C . GLY A 1 206 ? 13.741 -0.538 -11.006 1.00 81.94 206 GLY A C 1
ATOM 1612 O O . GLY A 1 206 ? 14.296 -1.209 -10.137 1.00 81.94 206 GLY A O 1
ATOM 1613 N N . ASN A 1 207 ? 13.361 -1.068 -12.173 1.00 85.12 207 ASN A N 1
ATOM 1614 C CA . ASN A 1 207 ? 13.528 -2.495 -12.461 1.00 85.12 207 ASN A CA 1
ATOM 1615 C C . ASN A 1 207 ? 15.008 -2.895 -12.599 1.00 85.12 207 ASN A C 1
ATOM 1617 O O . ASN A 1 207 ? 15.385 -3.983 -12.174 1.00 85.12 207 ASN A O 1
ATOM 1621 N N . LEU A 1 208 ? 15.893 -2.002 -13.061 1.00 84.94 208 LEU A N 1
ATOM 1622 C CA . LEU A 1 208 ? 17.345 -2.225 -12.979 1.00 84.94 208 LEU A CA 1
ATOM 1623 C C . LEU A 1 208 ? 17.828 -2.377 -11.525 1.00 84.94 208 LEU A C 1
ATOM 1625 O O . LEU A 1 208 ? 18.640 -3.252 -11.228 1.00 84.94 208 LEU A O 1
ATOM 1629 N N . ALA A 1 209 ? 17.325 -1.552 -10.601 1.00 83.06 209 ALA A N 1
ATOM 1630 C CA . ALA A 1 209 ? 17.670 -1.675 -9.184 1.00 83.06 209 ALA A CA 1
ATOM 1631 C C . ALA A 1 209 ? 17.123 -2.975 -8.567 1.00 83.06 209 ALA A C 1
ATOM 1633 O O . ALA A 1 209 ? 17.832 -3.627 -7.801 1.00 83.06 209 ALA A O 1
ATOM 1634 N N . LEU A 1 210 ? 15.905 -3.375 -8.943 1.00 83.56 210 LEU A N 1
ATOM 1635 C CA . LEU A 1 210 ? 15.292 -4.632 -8.512 1.00 83.56 210 LEU A CA 1
ATOM 1636 C C . LEU A 1 210 ? 16.077 -5.853 -9.022 1.00 83.56 210 LEU A C 1
ATOM 1638 O O . LEU A 1 210 ? 16.404 -6.744 -8.242 1.00 83.56 210 LEU A O 1
ATOM 1642 N N . ALA A 1 211 ? 16.469 -5.867 -10.299 1.00 84.50 211 ALA A N 1
ATOM 1643 C CA . ALA A 1 211 ? 17.297 -6.932 -10.862 1.00 84.50 211 ALA A CA 1
ATOM 1644 C C . ALA A 1 211 ? 18.648 -7.053 -10.133 1.00 84.50 211 ALA A C 1
ATOM 1646 O O . ALA A 1 211 ? 19.084 -8.161 -9.819 1.00 84.50 211 ALA A O 1
ATOM 1647 N N . LYS A 1 212 ? 19.285 -5.925 -9.789 1.00 82.81 212 LYS A N 1
ATOM 1648 C CA . LYS A 1 212 ? 20.504 -5.912 -8.963 1.00 82.81 212 LYS A CA 1
ATOM 1649 C C . LYS A 1 212 ? 20.272 -6.540 -7.584 1.00 82.81 212 LYS A C 1
ATOM 1651 O O . LYS A 1 212 ? 21.104 -7.334 -7.143 1.00 82.81 212 LYS A O 1
ATOM 1656 N N . ALA A 1 213 ? 19.161 -6.215 -6.920 1.00 80.19 213 ALA A N 1
ATOM 1657 C CA . ALA A 1 213 ? 18.807 -6.798 -5.625 1.00 80.19 213 ALA A CA 1
ATOM 1658 C C . ALA A 1 213 ? 18.642 -8.324 -5.727 1.00 80.19 213 ALA A C 1
ATOM 1660 O O . ALA A 1 213 ? 19.302 -9.060 -4.991 1.00 80.19 213 ALA A O 1
ATOM 1661 N N . PHE A 1 214 ? 17.897 -8.814 -6.722 1.00 83.44 214 PHE A N 1
ATOM 1662 C CA . PHE A 1 214 ? 17.752 -10.254 -6.959 1.00 83.44 214 PHE A CA 1
ATOM 1663 C C . PHE A 1 214 ? 19.081 -10.964 -7.194 1.00 83.44 214 PHE A C 1
ATOM 1665 O O . PHE A 1 214 ? 19.301 -12.050 -6.661 1.00 83.44 214 PHE A O 1
ATOM 1672 N N . LEU A 1 215 ? 19.998 -10.358 -7.946 1.00 81.31 215 LEU A N 1
ATOM 1673 C CA . LEU A 1 215 ? 21.325 -10.937 -8.151 1.00 81.31 215 LEU A CA 1
ATOM 1674 C C . LEU A 1 215 ? 22.141 -11.010 -6.865 1.00 81.31 215 LEU A C 1
ATOM 1676 O O . LEU A 1 215 ? 22.816 -12.014 -6.638 1.00 81.31 215 LEU A O 1
ATOM 1680 N N . SER A 1 216 ? 22.056 -9.988 -6.009 1.00 78.00 216 SER A N 1
ATOM 1681 C CA . SER A 1 216 ? 22.731 -9.999 -4.706 1.00 78.00 216 SER A CA 1
ATOM 1682 C C . SER A 1 216 ? 22.228 -11.127 -3.796 1.00 78.00 216 SER A C 1
ATOM 1684 O O . SER A 1 216 ? 23.006 -11.709 -3.040 1.00 78.00 216 SER A O 1
ATOM 1686 N N . GLU A 1 217 ? 20.962 -11.514 -3.958 1.00 78.62 217 GLU A N 1
ATOM 1687 C CA . GLU A 1 217 ? 20.316 -12.623 -3.251 1.00 78.62 217 GLU A CA 1
ATOM 1688 C C . GLU A 1 217 ? 20.395 -13.963 -4.008 1.00 78.62 217 GLU A C 1
ATOM 1690 O O . GLU A 1 217 ? 19.801 -14.954 -3.585 1.00 78.62 217 GLU A O 1
ATOM 1695 N N . ARG A 1 218 ? 21.148 -14.031 -5.119 1.00 79.25 218 ARG A N 1
ATOM 1696 C CA . ARG A 1 218 ? 21.284 -15.220 -5.991 1.00 79.25 218 ARG A CA 1
ATOM 1697 C C . ARG A 1 218 ? 19.957 -15.709 -6.595 1.00 79.25 218 ARG A C 1
ATOM 1699 O O . ARG A 1 218 ? 19.825 -16.871 -6.976 1.00 79.25 218 ARG A O 1
ATOM 1706 N N . GLN A 1 219 ? 18.972 -14.824 -6.722 1.00 80.12 219 GLN A N 1
ATOM 1707 C CA . GLN A 1 219 ? 17.677 -15.082 -7.354 1.00 80.12 219 GLN A CA 1
ATOM 1708 C C . GLN A 1 219 ? 17.772 -14.862 -8.879 1.00 80.12 219 GLN A C 1
ATOM 1710 O O . GLN A 1 219 ? 17.150 -13.961 -9.443 1.00 80.12 219 GLN A O 1
ATOM 1715 N N . TYR A 1 220 ? 18.585 -15.680 -9.561 1.00 81.25 220 TYR A N 1
ATOM 1716 C CA . TYR A 1 220 ? 18.962 -15.484 -10.972 1.00 81.25 220 TYR A CA 1
ATOM 1717 C C . TYR A 1 220 ? 17.779 -15.488 -11.955 1.00 81.25 220 TYR A C 1
ATOM 1719 O O . TYR A 1 220 ? 17.757 -14.679 -12.882 1.00 81.25 220 TYR A O 1
ATOM 1727 N N . ASP A 1 221 ? 16.779 -16.350 -11.748 1.00 80.31 221 ASP A N 1
ATOM 1728 C CA . ASP A 1 221 ? 15.588 -16.397 -12.608 1.00 80.31 221 ASP A CA 1
ATOM 1729 C C . ASP A 1 221 ? 14.766 -15.105 -12.526 1.00 80.31 221 ASP A C 1
ATOM 1731 O O . ASP A 1 221 ? 14.355 -14.577 -13.557 1.00 80.31 221 ASP A O 1
ATOM 1735 N N . LYS A 1 222 ? 14.587 -14.551 -11.321 1.00 82.00 222 LYS A N 1
ATOM 1736 C CA . LYS A 1 222 ? 13.862 -13.288 -11.128 1.00 82.00 222 LYS A CA 1
ATOM 1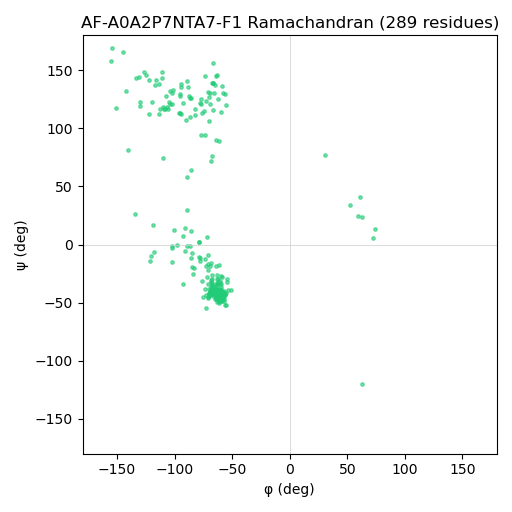737 C C . LYS A 1 222 ? 14.625 -12.112 -11.713 1.00 82.00 222 LYS A C 1
ATOM 1739 O O . LYS A 1 222 ? 14.035 -11.293 -12.405 1.00 82.00 222 LYS A O 1
ATOM 1744 N N . ALA A 1 223 ? 15.945 -12.077 -11.517 1.00 83.75 223 ALA A N 1
ATOM 1745 C CA . ALA A 1 223 ? 16.793 -11.097 -12.181 1.00 83.75 223 ALA A CA 1
ATOM 1746 C C . ALA A 1 223 ? 16.626 -11.157 -13.707 1.00 83.75 223 ALA A C 1
ATOM 1748 O O . ALA A 1 223 ? 16.504 -10.114 -14.342 1.00 83.75 223 ALA A O 1
ATOM 1749 N N . ARG A 1 224 ? 16.554 -12.358 -14.296 1.00 84.31 224 ARG A N 1
ATOM 1750 C CA . ARG A 1 224 ? 16.310 -12.518 -15.735 1.00 84.31 224 ARG A CA 1
ATOM 1751 C C . ARG A 1 224 ? 14.939 -11.980 -16.150 1.00 84.31 224 ARG A C 1
ATOM 1753 O O . ARG A 1 224 ? 14.899 -11.178 -17.074 1.00 84.31 224 ARG A O 1
ATOM 1760 N N . PHE A 1 225 ? 13.856 -12.351 -15.465 1.00 86.12 225 PHE A N 1
ATOM 1761 C CA . PHE A 1 225 ? 12.512 -11.839 -15.779 1.00 86.12 225 PHE A CA 1
ATOM 1762 C C . PHE A 1 225 ? 12.451 -10.307 -15.706 1.00 86.12 225 PHE A C 1
ATOM 1764 O O . PHE A 1 225 ? 11.969 -9.652 -16.628 1.00 86.12 225 PHE A O 1
ATOM 1771 N N . THR A 1 226 ? 13.042 -9.716 -14.667 1.00 85.44 226 THR A N 1
ATOM 1772 C CA . THR A 1 226 ? 13.095 -8.257 -14.521 1.00 85.44 226 THR A CA 1
ATOM 1773 C C . THR A 1 226 ? 13.922 -7.589 -15.621 1.00 85.44 226 THR A C 1
ATOM 1775 O O . THR A 1 226 ? 13.560 -6.513 -16.098 1.00 85.44 226 THR A O 1
ATOM 1778 N N . LEU A 1 227 ? 15.017 -8.209 -16.070 1.00 88.25 227 LEU A N 1
ATOM 1779 C CA . LEU A 1 227 ? 15.811 -7.692 -17.187 1.00 88.25 227 LEU A CA 1
ATOM 1780 C C . LEU A 1 227 ? 15.079 -7.803 -18.533 1.00 88.25 227 LEU A C 1
ATOM 1782 O O . LEU A 1 227 ? 15.148 -6.858 -19.318 1.00 88.25 227 LEU A O 1
ATOM 1786 N N . GLU A 1 228 ? 14.343 -8.892 -18.777 1.00 88.25 228 GLU A N 1
ATOM 1787 C CA . GLU A 1 228 ? 13.473 -9.047 -19.955 1.00 88.25 228 GLU A CA 1
ATOM 1788 C C . GLU A 1 228 ? 12.418 -7.926 -19.999 1.00 88.25 228 GLU A C 1
ATOM 1790 O O . GLU A 1 228 ? 12.205 -7.294 -21.040 1.00 88.25 228 GLU A O 1
ATOM 1795 N N . TYR A 1 229 ? 11.825 -7.597 -18.846 1.00 87.50 229 TYR A N 1
ATOM 1796 C CA . TYR A 1 229 ? 10.904 -6.469 -18.709 1.00 87.50 229 TYR A CA 1
ATOM 1797 C C . TYR A 1 229 ? 11.568 -5.122 -19.039 1.00 87.50 229 TYR A C 1
ATOM 1799 O O . TYR A 1 229 ? 11.034 -4.341 -19.834 1.00 87.50 229 TYR A O 1
ATOM 1807 N N . VAL A 1 230 ? 12.760 -4.850 -18.491 1.00 88.06 230 VAL A N 1
ATOM 1808 C CA . VAL A 1 230 ? 13.521 -3.623 -18.802 1.00 88.06 230 VAL A CA 1
ATOM 1809 C C . VAL A 1 230 ? 13.779 -3.506 -20.305 1.00 88.06 230 VAL A C 1
ATOM 1811 O O . VAL A 1 230 ? 13.654 -2.424 -20.877 1.00 88.06 230 VAL A O 1
ATOM 1814 N N . GLN A 1 231 ? 14.096 -4.615 -20.963 1.00 87.69 231 GLN A N 1
ATOM 1815 C CA . GLN A 1 231 ? 14.410 -4.648 -22.387 1.00 87.69 231 GLN A CA 1
ATOM 1816 C C . GLN A 1 231 ? 13.197 -4.350 -23.273 1.00 87.69 231 GLN A C 1
ATOM 1818 O O . GLN A 1 231 ? 13.300 -3.598 -24.250 1.00 87.69 231 GLN A O 1
ATOM 1823 N N . LYS A 1 232 ? 12.024 -4.863 -22.887 1.00 86.75 232 LYS A N 1
ATOM 1824 C CA . LYS A 1 232 ? 10.746 -4.492 -23.501 1.00 86.75 232 LYS A CA 1
ATOM 1825 C C . LYS A 1 232 ? 10.495 -2.987 -23.366 1.00 86.75 232 LYS A C 1
ATOM 1827 O O . LYS A 1 232 ? 10.229 -2.322 -24.364 1.00 86.75 232 LYS A O 1
ATOM 1832 N N . ARG A 1 233 ? 10.682 -2.423 -22.168 1.00 84.88 233 ARG A N 1
ATOM 1833 C CA . ARG A 1 233 ? 10.490 -0.983 -21.918 1.00 84.88 233 ARG A CA 1
ATOM 1834 C C . ARG A 1 233 ? 11.487 -0.093 -22.659 1.00 84.88 233 ARG A C 1
ATOM 1836 O O . ARG A 1 233 ? 11.099 0.964 -23.144 1.00 84.88 233 ARG A O 1
ATOM 1843 N N . LEU A 1 234 ? 12.740 -0.521 -22.812 1.00 84.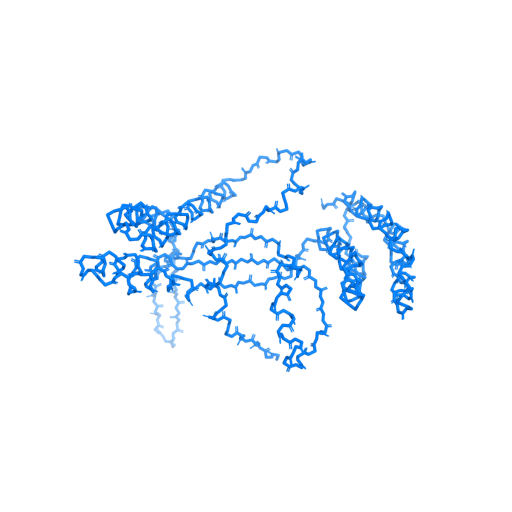44 234 LEU A N 1
ATOM 1844 C CA . LEU A 1 234 ? 13.729 0.172 -23.650 1.00 84.44 234 LEU A CA 1
ATOM 1845 C C . LEU A 1 234 ? 13.329 0.172 -25.129 1.00 84.44 234 LEU A C 1
ATOM 1847 O O . LEU A 1 234 ? 13.498 1.180 -25.814 1.00 84.44 234 LEU A O 1
ATOM 1851 N N . SER A 1 235 ? 12.766 -0.936 -25.613 1.00 82.38 235 SER A N 1
ATOM 1852 C CA . SER A 1 235 ? 12.255 -1.041 -26.984 1.00 82.38 235 SER A CA 1
ATOM 1853 C C . SER A 1 235 ? 11.053 -0.121 -27.210 1.00 82.38 235 SER A C 1
ATOM 1855 O O . SER A 1 235 ? 10.978 0.555 -28.235 1.00 82.38 235 SER A O 1
ATOM 1857 N N . ASP A 1 236 ? 10.147 -0.026 -26.235 1.00 79.75 236 ASP A N 1
ATOM 1858 C CA . ASP A 1 236 ? 9.024 0.915 -26.274 1.00 79.75 236 ASP A CA 1
ATOM 1859 C C . ASP A 1 236 ? 9.519 2.372 -26.227 1.00 79.75 236 ASP A C 1
ATOM 1861 O O . ASP A 1 236 ? 9.082 3.206 -27.023 1.00 79.75 236 ASP A O 1
ATOM 1865 N N . ALA A 1 237 ? 10.496 2.676 -25.366 1.00 74.38 237 ALA A N 1
ATOM 1866 C CA . ALA A 1 237 ? 11.122 3.994 -25.273 1.00 74.38 237 ALA A CA 1
ATOM 1867 C C . ALA A 1 237 ? 11.837 4.399 -26.574 1.00 74.38 237 ALA A C 1
ATOM 1869 O O . ALA A 1 237 ? 11.788 5.560 -26.953 1.00 74.38 237 ALA A O 1
ATOM 1870 N N . LYS A 1 238 ? 12.433 3.455 -27.312 1.00 71.69 238 LYS A N 1
ATOM 1871 C CA . LYS A 1 238 ? 12.997 3.697 -28.654 1.00 71.69 238 LYS A CA 1
ATOM 1872 C C . LYS A 1 238 ? 11.934 4.117 -29.676 1.00 71.69 238 LYS A C 1
ATOM 1874 O O . LYS A 1 238 ? 12.214 4.902 -30.579 1.00 71.69 238 LYS A O 1
ATOM 1879 N N . ASN A 1 239 ? 10.714 3.605 -29.532 1.00 69.69 239 ASN A N 1
ATOM 1880 C CA . ASN A 1 239 ? 9.595 3.913 -30.423 1.00 69.69 239 ASN A CA 1
ATOM 1881 C C . ASN A 1 239 ? 8.841 5.193 -30.025 1.00 69.69 239 ASN A C 1
ATOM 1883 O O . ASN A 1 239 ? 8.032 5.697 -30.805 1.00 69.69 239 ASN A O 1
ATOM 1887 N N . THR A 1 240 ? 9.103 5.728 -28.832 1.00 64.81 240 THR A N 1
ATOM 1888 C CA . THR A 1 240 ? 8.420 6.898 -28.274 1.00 64.81 240 THR A CA 1
ATOM 1889 C C . THR A 1 240 ? 9.435 8.035 -28.195 1.00 64.81 240 THR A C 1
ATOM 1891 O O . THR A 1 240 ? 10.427 7.904 -27.496 1.00 64.81 240 THR A O 1
ATOM 1894 N N . SER A 1 241 ? 9.256 9.143 -28.921 1.00 62.75 241 SER A N 1
ATOM 1895 C CA . SER A 1 241 ? 10.241 10.244 -28.965 1.00 62.75 241 SER A CA 1
ATOM 1896 C C . SER A 1 241 ? 10.353 11.010 -27.633 1.00 62.75 241 SER A C 1
ATOM 1898 O O . SER A 1 241 ? 9.890 12.143 -27.518 1.00 62.75 241 SER A O 1
ATOM 1900 N N . LEU A 1 242 ? 10.954 10.384 -26.620 1.00 66.00 242 LEU A N 1
ATOM 1901 C CA . LEU A 1 242 ? 11.239 10.962 -25.310 1.00 66.00 242 LEU A CA 1
ATOM 1902 C C . LEU A 1 242 ? 12.362 12.000 -25.436 1.00 66.00 242 LEU A C 1
ATOM 1904 O O . LEU A 1 242 ? 13.406 11.750 -26.042 1.00 66.00 242 LEU A O 1
ATOM 1908 N N . SER A 1 243 ? 12.143 13.184 -24.868 1.00 61.88 243 SER A N 1
ATOM 1909 C CA . SER A 1 243 ? 13.111 14.282 -24.902 1.00 61.88 243 SER A CA 1
ATOM 1910 C C . SER A 1 243 ? 14.389 13.917 -24.134 1.00 61.88 243 SER A C 1
ATOM 1912 O O . SER A 1 243 ? 14.334 13.349 -23.055 1.00 61.88 243 SER A O 1
ATOM 1914 N N . GLY A 1 244 ? 15.576 14.226 -24.654 1.00 63.62 244 GLY A N 1
ATOM 1915 C CA . GLY A 1 244 ? 16.832 13.928 -23.943 1.00 63.62 244 GLY A CA 1
ATOM 1916 C C . GLY A 1 244 ? 17.228 12.443 -23.881 1.00 63.62 244 GLY A C 1
ATOM 1917 O O . GLY A 1 244 ? 18.236 12.116 -23.254 1.00 63.62 244 GLY A O 1
ATOM 1918 N N . VAL A 1 245 ? 16.491 11.549 -24.551 1.00 70.00 245 VAL A N 1
ATOM 1919 C CA . VAL A 1 245 ? 16.909 10.157 -24.765 1.00 70.00 245 VAL A CA 1
ATOM 1920 C C . VAL A 1 245 ? 17.771 10.083 -26.025 1.00 70.00 245 VAL A C 1
ATOM 1922 O O . VAL A 1 245 ? 17.290 10.245 -27.144 1.00 70.00 245 VAL A O 1
ATOM 1925 N N . ASP A 1 246 ? 19.068 9.838 -25.845 1.00 72.44 246 ASP A N 1
ATOM 1926 C CA . ASP A 1 246 ? 19.978 9.543 -26.952 1.00 72.44 246 ASP A CA 1
ATOM 1927 C C . ASP A 1 246 ? 19.804 8.087 -27.414 1.00 72.44 246 ASP A C 1
ATOM 1929 O O . ASP A 1 246 ? 19.994 7.143 -26.643 1.00 72.44 246 ASP A O 1
ATOM 1933 N N . GLN A 1 247 ? 19.473 7.901 -28.693 1.00 74.75 247 GLN A N 1
ATOM 1934 C CA . GLN A 1 247 ? 19.206 6.585 -29.272 1.00 74.75 247 GLN A CA 1
ATOM 1935 C C . GLN A 1 247 ? 20.413 5.641 -29.170 1.00 74.75 247 GLN A C 1
ATOM 1937 O O . GLN A 1 247 ? 20.238 4.441 -28.951 1.00 74.75 247 GLN A O 1
ATOM 1942 N N . ALA A 1 248 ? 21.635 6.177 -29.270 1.00 79.19 248 ALA A N 1
ATOM 1943 C CA . ALA A 1 248 ? 22.851 5.381 -29.122 1.00 79.19 248 ALA A CA 1
ATOM 1944 C C . ALA A 1 248 ? 23.020 4.863 -27.684 1.00 79.19 248 ALA A C 1
ATOM 1946 O O . ALA A 1 248 ? 23.454 3.728 -27.474 1.00 79.19 248 ALA A O 1
ATOM 1947 N N . SER A 1 249 ? 22.626 5.661 -26.690 1.00 75.12 249 SER A N 1
ATOM 1948 C CA . SER A 1 249 ? 22.614 5.262 -25.280 1.00 75.12 249 SER A CA 1
ATOM 1949 C C . SER A 1 249 ? 21.596 4.150 -24.996 1.00 75.12 249 SER A C 1
ATOM 1951 O O . SER A 1 249 ? 21.915 3.215 -24.260 1.00 75.12 249 SER A O 1
ATOM 1953 N N . VAL A 1 250 ? 20.407 4.203 -25.609 1.00 80.25 250 VAL A N 1
ATOM 1954 C CA . VAL A 1 250 ? 19.393 3.131 -25.517 1.00 80.25 250 VAL A CA 1
ATOM 1955 C C . VAL A 1 250 ? 19.893 1.839 -26.164 1.00 80.25 250 VAL A C 1
ATOM 1957 O O . VAL A 1 250 ? 19.805 0.774 -25.555 1.00 80.25 250 VAL A O 1
ATOM 1960 N N . ASP A 1 251 ? 20.465 1.925 -27.367 1.00 82.38 251 ASP A N 1
ATOM 1961 C CA . ASP A 1 251 ? 20.949 0.755 -28.111 1.00 82.38 251 ASP A CA 1
ATOM 1962 C C . ASP A 1 251 ? 22.119 0.065 -27.392 1.00 82.38 251 ASP A C 1
ATOM 1964 O O . ASP A 1 251 ? 22.171 -1.168 -27.301 1.00 82.38 251 ASP A O 1
ATOM 1968 N N . LYS A 1 252 ? 23.030 0.860 -26.815 1.00 83.62 252 LYS A N 1
ATOM 1969 C CA . LYS A 1 252 ? 24.123 0.347 -25.986 1.00 83.62 252 LYS A CA 1
ATOM 1970 C C . LYS A 1 252 ? 23.589 -0.378 -24.753 1.00 83.62 252 LYS A C 1
ATOM 1972 O O . LYS A 1 252 ? 23.996 -1.507 -24.500 1.00 83.62 252 LYS A O 1
ATOM 1977 N N . LEU A 1 253 ? 22.659 0.241 -24.022 1.00 83.94 253 LEU A N 1
ATOM 1978 C CA . LEU A 1 253 ? 22.060 -0.369 -22.838 1.00 83.94 253 LEU A CA 1
ATOM 1979 C C . LEU A 1 253 ? 21.323 -1.670 -23.186 1.00 83.94 253 LEU A C 1
ATOM 1981 O O . LEU A 1 253 ? 21.494 -2.666 -22.494 1.00 83.94 253 LEU A O 1
ATOM 1985 N N . SER A 1 254 ? 20.560 -1.697 -24.280 1.00 84.94 254 SER A N 1
ATOM 1986 C CA . SER A 1 254 ? 19.871 -2.914 -24.727 1.00 84.94 254 SER A CA 1
ATOM 1987 C C . SER A 1 254 ? 20.848 -4.060 -25.007 1.00 84.94 254 SER A C 1
ATOM 1989 O O . SER A 1 254 ? 20.606 -5.185 -24.573 1.00 84.94 254 SER A O 1
ATOM 1991 N N . THR A 1 255 ? 21.963 -3.768 -25.685 1.00 86.62 255 THR A N 1
ATOM 1992 C CA . THR A 1 255 ? 23.008 -4.758 -26.003 1.00 86.62 255 THR A CA 1
ATOM 1993 C C . THR A 1 255 ? 23.696 -5.274 -24.738 1.00 86.62 255 THR A C 1
ATOM 1995 O O . THR A 1 255 ? 23.946 -6.471 -24.590 1.00 86.62 255 THR A O 1
ATOM 1998 N N . ASP A 1 256 ? 23.999 -4.371 -23.808 1.00 84.88 256 ASP A N 1
ATOM 1999 C CA . ASP A 1 256 ? 24.599 -4.708 -22.521 1.00 84.88 256 ASP A CA 1
ATOM 2000 C C . ASP A 1 256 ? 23.683 -5.644 -21.702 1.00 84.88 256 ASP A C 1
ATOM 2002 O O . ASP A 1 256 ? 24.159 -6.618 -21.110 1.00 84.88 256 ASP A O 1
ATOM 2006 N N . LEU A 1 257 ? 22.366 -5.399 -21.719 1.00 85.50 257 LEU A N 1
ATOM 2007 C CA . LEU A 1 257 ? 21.374 -6.237 -21.039 1.00 85.50 257 LEU A CA 1
ATOM 2008 C C . LEU A 1 257 ? 21.222 -7.629 -21.666 1.00 85.50 257 LEU A C 1
ATOM 2010 O O . LEU A 1 257 ? 21.118 -8.604 -20.920 1.00 85.50 257 LEU A O 1
ATOM 2014 N N . ASP A 1 258 ? 21.264 -7.747 -22.998 1.00 85.00 258 ASP A N 1
ATOM 2015 C CA . ASP A 1 258 ? 21.251 -9.044 -23.697 1.00 85.00 258 ASP A CA 1
ATOM 2016 C C . ASP A 1 258 ? 22.432 -9.922 -23.270 1.00 85.00 258 ASP A C 1
ATOM 2018 O O . ASP A 1 258 ? 22.276 -11.103 -22.935 1.00 85.00 258 ASP A O 1
ATOM 2022 N N . ASN A 1 259 ? 23.625 -9.323 -23.240 1.00 83.00 259 ASN A N 1
ATOM 2023 C CA . ASN A 1 259 ? 24.844 -10.006 -22.823 1.00 83.00 259 ASN A CA 1
ATOM 2024 C C . ASN A 1 259 ? 24.743 -10.473 -21.368 1.00 83.00 259 ASN A C 1
ATOM 2026 O O . ASN A 1 259 ? 25.065 -11.624 -21.065 1.00 83.00 259 ASN A O 1
ATOM 2030 N N . LEU A 1 260 ? 24.239 -9.612 -20.479 1.00 82.31 260 LEU A N 1
ATOM 2031 C CA . LEU A 1 260 ? 24.042 -9.950 -19.075 1.00 82.31 260 LEU A CA 1
ATOM 2032 C C . LEU A 1 260 ? 23.052 -11.109 -18.902 1.00 82.31 260 LEU A C 1
ATOM 2034 O O . LEU A 1 260 ? 23.353 -12.071 -18.199 1.00 82.31 260 LEU A O 1
ATOM 2038 N N . GLN A 1 261 ? 21.896 -11.077 -19.566 1.00 78.75 261 GLN A N 1
ATOM 2039 C CA . GLN A 1 261 ? 20.920 -12.171 -19.488 1.00 78.75 261 GLN A CA 1
ATOM 2040 C C . GLN A 1 261 ? 21.496 -13.506 -19.980 1.00 78.75 261 GLN A C 1
ATOM 2042 O O . GLN A 1 261 ? 21.198 -14.562 -19.412 1.00 78.75 261 GLN A O 1
ATOM 2047 N N . ALA A 1 262 ? 22.342 -13.480 -21.013 1.00 81.12 262 ALA A N 1
ATOM 2048 C CA . ALA A 1 262 ? 23.046 -14.666 -21.493 1.00 81.12 262 ALA A CA 1
ATOM 2049 C C . ALA A 1 262 ? 24.087 -15.187 -20.484 1.00 81.12 262 ALA A C 1
ATOM 2051 O O . ALA A 1 262 ? 24.246 -16.403 -20.347 1.00 81.12 262 ALA A O 1
ATOM 2052 N N . GLU A 1 263 ? 24.776 -14.296 -19.763 1.00 77.06 263 GLU A N 1
ATOM 2053 C CA . GLU A 1 263 ? 25.699 -14.659 -18.680 1.00 77.06 263 GLU A CA 1
ATOM 2054 C C . GLU A 1 263 ? 24.960 -15.262 -17.475 1.00 77.06 263 GLU A C 1
ATOM 2056 O O . GLU A 1 263 ? 25.385 -16.296 -16.959 1.00 77.06 263 GLU A O 1
ATOM 2061 N N . LEU A 1 264 ? 23.813 -14.699 -17.079 1.00 74.06 264 LEU A N 1
ATOM 2062 C CA . LEU A 1 264 ? 23.023 -15.181 -15.937 1.00 74.06 264 LEU A CA 1
ATOM 2063 C C . LEU A 1 264 ? 22.482 -16.607 -16.119 1.00 74.06 264 LEU A C 1
ATOM 2065 O O . LEU A 1 264 ? 22.327 -17.325 -15.134 1.00 74.06 264 LEU A O 1
ATOM 2069 N N . LYS A 1 265 ? 22.272 -17.071 -17.360 1.00 72.00 265 LYS A N 1
ATOM 2070 C CA . LYS A 1 265 ? 21.912 -18.476 -17.652 1.00 72.00 265 LYS A CA 1
ATOM 2071 C C . LYS A 1 265 ? 22.975 -19.491 -17.215 1.00 72.00 265 LYS A C 1
ATOM 2073 O O . LYS A 1 265 ? 22.675 -20.678 -17.156 1.00 72.00 265 LYS A O 1
ATOM 2078 N N . LYS A 1 266 ? 24.212 -19.049 -16.969 1.00 70.44 266 LYS A N 1
ATOM 2079 C CA . LYS A 1 266 ? 25.334 -19.909 -16.563 1.00 70.44 266 LYS A CA 1
ATOM 2080 C C . LYS A 1 266 ? 25.477 -20.039 -15.040 1.00 70.44 266 LYS A C 1
ATOM 2082 O O . LYS A 1 266 ? 26.325 -20.810 -14.609 1.00 70.44 266 LYS A O 1
ATOM 2087 N N . GLU A 1 267 ? 24.676 -19.304 -14.256 1.00 65.00 267 GLU A N 1
ATOM 2088 C CA . GLU A 1 267 ? 24.641 -19.338 -12.779 1.00 65.00 267 GLU A CA 1
ATOM 2089 C C . GLU A 1 267 ? 26.016 -19.151 -12.094 1.00 65.00 267 GLU A C 1
ATOM 2091 O O . GLU A 1 267 ? 26.285 -19.732 -11.045 1.00 65.00 267 GLU A O 1
ATOM 2096 N N . ASP A 1 268 ? 26.914 -18.340 -12.670 1.00 64.12 268 ASP A N 1
ATOM 2097 C CA . ASP A 1 268 ? 28.261 -18.116 -12.121 1.00 64.12 268 ASP A CA 1
ATOM 2098 C C . ASP A 1 268 ? 28.257 -17.058 -10.986 1.00 64.12 268 ASP A C 1
ATOM 2100 O O . ASP A 1 268 ? 27.983 -15.879 -11.237 1.00 64.12 268 ASP A O 1
ATOM 2104 N N . PRO A 1 269 ? 28.607 -17.418 -9.732 1.00 57.31 269 PRO A N 1
ATOM 2105 C CA . PRO A 1 269 ? 28.603 -16.495 -8.592 1.00 57.31 269 PRO A CA 1
ATOM 2106 C C . PRO A 1 269 ? 29.719 -15.436 -8.621 1.00 57.31 269 PRO A C 1
ATOM 2108 O O . PRO A 1 269 ? 29.645 -14.442 -7.892 1.00 57.31 269 PRO A O 1
ATOM 2111 N N . THR A 1 270 ? 30.768 -15.619 -9.431 1.00 62.44 270 THR A N 1
ATOM 2112 C CA . THR A 1 270 ? 31.897 -14.671 -9.523 1.00 62.44 270 THR A CA 1
ATOM 2113 C C . THR A 1 270 ? 31.540 -13.389 -10.280 1.00 62.44 270 THR A C 1
ATOM 2115 O O . THR A 1 270 ? 32.243 -12.382 -10.186 1.00 62.44 270 THR A O 1
ATOM 2118 N N . LEU A 1 271 ? 30.393 -13.389 -10.962 1.00 61.81 271 LEU A N 1
ATOM 2119 C CA . LEU A 1 271 ? 29.868 -12.264 -11.724 1.00 61.81 271 LEU A CA 1
ATOM 2120 C C . LEU A 1 271 ? 29.331 -11.106 -10.850 1.00 61.81 271 LEU A C 1
ATOM 2122 O O . LEU A 1 271 ? 29.207 -9.977 -11.325 1.00 61.81 271 LEU A O 1
ATOM 2126 N N . THR A 1 272 ? 29.045 -11.351 -9.569 1.00 60.09 272 THR A N 1
ATOM 2127 C CA . THR A 1 272 ? 28.222 -10.466 -8.719 1.00 60.09 272 THR A CA 1
ATOM 2128 C C . THR A 1 272 ? 28.790 -9.047 -8.534 1.00 60.09 272 THR A C 1
ATOM 2130 O O . THR A 1 272 ? 28.043 -8.072 -8.607 1.00 60.09 272 THR A O 1
ATOM 2133 N N . GLN A 1 273 ? 30.110 -8.896 -8.355 1.00 60.09 273 GLN A N 1
ATOM 2134 C CA . GLN A 1 273 ? 30.730 -7.579 -8.124 1.00 60.09 273 GLN A CA 1
ATOM 2135 C C . GLN A 1 273 ? 30.815 -6.745 -9.413 1.00 60.09 273 GLN A C 1
ATOM 2137 O O . GLN A 1 273 ? 30.436 -5.577 -9.420 1.00 60.09 273 GLN A O 1
ATOM 2142 N N . ARG A 1 274 ? 31.253 -7.360 -10.525 1.00 66.69 274 ARG A N 1
ATOM 2143 C CA . ARG A 1 274 ? 31.348 -6.706 -11.844 1.00 66.69 274 ARG A CA 1
ATOM 2144 C C . ARG A 1 274 ? 29.975 -6.248 -12.334 1.00 66.69 274 ARG A C 1
ATOM 2146 O O . A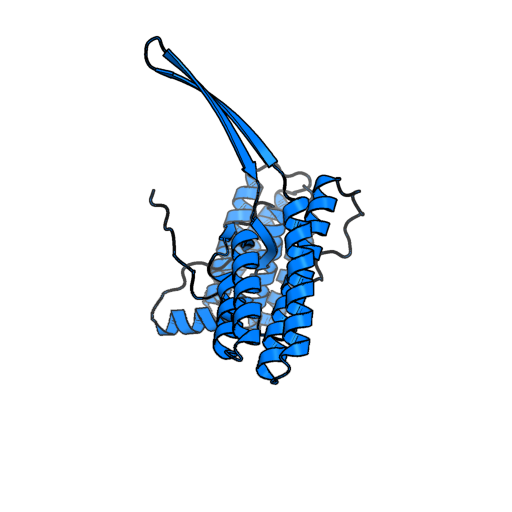RG A 1 274 ? 29.844 -5.149 -12.865 1.00 66.69 274 ARG A O 1
ATOM 2153 N N . ILE A 1 275 ? 28.962 -7.089 -12.134 1.00 68.69 275 ILE A N 1
ATOM 2154 C CA . ILE A 1 275 ? 27.584 -6.792 -12.517 1.00 68.69 275 ILE A CA 1
ATOM 2155 C C . ILE A 1 275 ? 27.011 -5.645 -11.668 1.00 68.69 275 ILE A C 1
ATOM 2157 O O . ILE A 1 275 ? 26.354 -4.754 -12.203 1.00 68.69 275 ILE A O 1
ATOM 2161 N N . SER A 1 276 ? 27.283 -5.617 -10.359 1.00 67.62 276 SER A N 1
ATOM 2162 C CA . SER A 1 276 ? 26.781 -4.570 -9.457 1.00 67.62 276 SER A CA 1
ATOM 2163 C C . SER A 1 276 ? 27.162 -3.151 -9.906 1.00 67.62 276 SER A C 1
ATOM 2165 O O . SER A 1 276 ? 26.304 -2.261 -9.885 1.00 67.62 276 SER A O 1
ATOM 2167 N N . ASP A 1 277 ? 28.409 -2.947 -10.339 1.00 72.31 277 ASP A N 1
ATOM 2168 C CA . ASP A 1 277 ? 28.901 -1.643 -10.811 1.00 72.31 277 ASP A CA 1
ATOM 2169 C C . ASP A 1 277 ? 28.283 -1.252 -12.167 1.00 72.31 277 ASP A C 1
ATOM 2171 O O . ASP A 1 277 ? 27.993 -0.078 -12.417 1.00 72.31 277 ASP A O 1
ATOM 2175 N N . GLN A 1 278 ? 28.021 -2.237 -13.034 1.00 79.06 278 GLN A N 1
ATOM 2176 C CA . GLN A 1 278 ? 27.336 -2.022 -14.314 1.00 79.06 278 GLN A CA 1
ATOM 2177 C C . GLN A 1 278 ? 25.889 -1.555 -14.115 1.00 79.06 278 GLN A C 1
ATOM 2179 O O . GLN A 1 278 ? 25.468 -0.592 -14.758 1.00 79.06 278 GLN A O 1
ATOM 2184 N N . PHE A 1 279 ? 25.156 -2.151 -13.171 1.00 79.38 279 PHE A N 1
ATOM 2185 C CA . PHE A 1 279 ? 23.793 -1.720 -12.842 1.00 79.38 279 PHE A CA 1
ATOM 2186 C C . PHE A 1 279 ? 23.725 -0.268 -12.359 1.00 79.38 279 PHE A C 1
ATOM 2188 O O . PHE A 1 279 ? 22.823 0.469 -12.764 1.00 79.38 279 PHE A O 1
ATOM 2195 N N . ASP A 1 280 ? 24.676 0.175 -11.532 1.00 78.44 280 ASP A N 1
ATOM 2196 C CA . ASP A 1 280 ? 24.706 1.566 -11.062 1.00 78.44 280 ASP A CA 1
ATOM 2197 C C . ASP A 1 280 ? 25.013 2.538 -12.205 1.00 78.44 280 ASP A C 1
ATOM 2199 O O . ASP A 1 280 ? 24.408 3.614 -12.292 1.00 78.44 280 ASP A O 1
ATOM 2203 N N . HIS A 1 281 ? 25.905 2.145 -13.120 1.00 82.00 281 HIS A N 1
ATOM 2204 C CA . HIS A 1 281 ? 26.201 2.919 -14.320 1.00 82.00 281 HIS A CA 1
ATOM 2205 C C . HIS A 1 281 ? 24.965 3.073 -15.217 1.00 82.00 281 HIS A C 1
ATOM 2207 O O . HIS A 1 281 ? 24.619 4.194 -15.596 1.00 82.00 281 HIS A O 1
ATOM 2213 N N . TRP A 1 282 ? 24.255 1.978 -15.502 1.00 82.38 282 TRP A N 1
ATOM 2214 C CA . TRP A 1 282 ? 23.034 2.001 -16.312 1.00 82.38 282 TRP A CA 1
ATOM 2215 C C . TRP A 1 282 ? 21.914 2.803 -15.649 1.00 82.38 282 TRP A C 1
ATOM 2217 O O . TRP A 1 282 ? 21.294 3.646 -16.296 1.00 82.38 282 TRP A O 1
ATOM 2227 N N . LYS A 1 283 ? 21.703 2.631 -14.338 1.00 80.44 283 LYS A N 1
ATOM 2228 C CA . LYS A 1 283 ? 20.725 3.418 -13.574 1.00 80.44 283 LYS A CA 1
ATOM 2229 C C . LYS A 1 283 ? 21.022 4.915 -13.659 1.00 80.44 283 LYS A C 1
ATOM 2231 O O . LYS A 1 283 ? 20.101 5.715 -13.818 1.00 80.44 283 LYS A O 1
ATOM 2236 N N . LYS A 1 284 ? 22.297 5.307 -13.565 1.00 80.38 284 LYS A N 1
ATOM 2237 C CA . LYS A 1 284 ? 22.720 6.707 -13.703 1.00 80.38 284 LYS A CA 1
ATOM 2238 C C . LYS A 1 284 ? 22.498 7.238 -15.120 1.00 80.38 284 LYS A C 1
ATOM 2240 O O . LYS A 1 284 ? 22.065 8.378 -15.253 1.00 80.38 284 LYS A O 1
ATOM 2245 N N . ALA A 1 285 ? 22.764 6.430 -16.147 1.00 81.00 285 ALA A N 1
ATOM 2246 C CA . ALA A 1 285 ? 22.519 6.801 -17.539 1.00 81.00 285 ALA A CA 1
ATOM 2247 C C . ALA A 1 285 ? 21.025 7.064 -17.798 1.00 81.00 285 ALA A C 1
ATOM 2249 O O . ALA A 1 285 ? 20.675 8.120 -18.314 1.00 81.00 285 ALA A O 1
ATOM 2250 N N . VAL A 1 286 ? 20.152 6.159 -17.344 1.00 78.19 286 VAL A N 1
ATOM 2251 C CA . VAL A 1 286 ? 18.691 6.272 -17.504 1.00 78.19 286 VAL A CA 1
ATOM 2252 C C . VAL A 1 286 ? 18.126 7.464 -16.728 1.00 78.19 286 VAL A C 1
ATOM 2254 O O . VAL A 1 286 ? 17.302 8.201 -17.254 1.00 78.19 286 VAL A O 1
ATOM 2257 N N . LYS A 1 287 ? 18.604 7.724 -15.503 1.00 77.06 287 LYS A N 1
ATOM 2258 C CA . LYS A 1 287 ? 18.208 8.916 -14.725 1.00 77.06 287 LYS A CA 1
ATOM 2259 C C . LYS A 1 287 ? 18.622 10.246 -15.366 1.00 77.06 287 LYS A C 1
ATOM 2261 O O . LYS A 1 287 ? 18.115 11.285 -14.959 1.00 77.06 287 LYS A O 1
ATOM 2266 N N . GLY A 1 288 ? 19.579 10.224 -16.294 1.00 72.31 288 GLY A N 1
ATOM 2267 C CA . GLY A 1 288 ? 19.986 11.397 -17.064 1.00 72.31 288 GLY A CA 1
ATOM 2268 C C . GLY A 1 288 ? 19.026 11.736 -18.205 1.00 72.31 288 GLY A C 1
ATOM 2269 O O . GLY A 1 288 ? 19.141 12.820 -18.772 1.00 72.31 288 GLY A O 1
ATOM 2270 N N . TRP A 1 289 ? 18.095 10.839 -18.540 1.00 76.25 289 TRP A N 1
ATOM 2271 C CA . TRP A 1 289 ? 17.019 11.122 -19.481 1.00 76.25 289 TRP A CA 1
ATOM 2272 C C . TRP A 1 289 ? 15.989 12.041 -18.821 1.00 76.25 289 TRP A C 1
ATOM 2274 O O . TRP A 1 289 ? 15.753 11.970 -17.616 1.00 76.25 289 TRP A O 1
ATOM 2284 N N . THR A 1 290 ? 15.395 12.932 -19.603 1.00 62.03 290 THR A N 1
ATOM 2285 C CA . THR A 1 290 ? 14.379 13.879 -19.131 1.00 62.03 290 THR A CA 1
ATOM 2286 C C . THR A 1 290 ? 13.026 13.505 -19.725 1.00 62.03 290 THR A C 1
ATOM 2288 O O . THR A 1 290 ? 12.973 12.968 -20.823 1.00 62.03 290 THR A O 1
ATOM 2291 N N . SER A 1 291 ? 11.926 13.757 -19.017 1.00 51.50 291 SER A N 1
ATOM 2292 C CA . SER A 1 291 ? 10.592 13.760 -19.638 1.00 51.50 291 SER A CA 1
ATOM 2293 C C . SER A 1 291 ? 10.241 15.152 -20.142 1.00 51.50 291 SER A C 1
ATOM 2295 O O . SER A 1 291 ? 10.681 16.141 -19.507 1.00 51.50 291 SER A O 1
#